Protein AF-A0A061RK11-F1 (afdb_monomer)

pLDDT: mean 73.19, std 22.17, range [32.38, 97.94]

Radius of gyration: 35.38 Å; Cα contacts (8 Å, |Δi|>4): 194; chains: 1; bounding box: 73×72×98 Å

Sequence (275 aa):
MGGSERTPAQSAKDLGSELYANGDYAAAENAFTEALSLATQVDRSELHIFHSNRCAARMQLANVDGALQDAKKCTELAPRWAKGWSRLGACQAQKGRYSAAEASFRTALSLDPGNETYRAQLSNARAQMRPPESPGGGRGEPPRRSWADRAWAVARAAAVQRWWAGLTGDQRGLLAAGAAVAVLFVAYEVYNSLFGHAFYGDPFYDSLADYGGRWTWSFWILVLIGGWKLPPMFGYPPFFGMSLVHFVWLLQMLQNSSAPRRRYSAPGLYRRRYW

Nearest PDB structures (foldseek):
  4i2z-assembly1_A  TM=9.161E-01  e=4.025E-05  Caenorhabditis elegans
  7kdt-assembly1_A  TM=8.919E-01  e=6.821E-05  Homo sapiens
  9gaw-assembly1_K  TM=8.795E-01  e=7.877E-05  Homo sapiens
  6q6g-assembly1_K  TM=7.999E-01  e=6.197E-05  Homo sapiens
  8tau-assembly1_K  TM=8.207E-01  e=3.484E-04  Homo sapiens

Organism: NCBI:txid582737

Secondary structure (DSSP, 8-state):
----PPPHHHHHHHHHHHHHHTT-HHHHHHHHHHHHHHHHHH--TTHHHHHHHHHHHHHHTT-HHHHHHHHHHHHHH-TT-HHHHHHHHHHHHHTT-HHHHHHHHHHHHHH-TT-HHHHHHHHHHHHHHSPPPPS---S--S----HHHHHHHHHHHHHHHHHHHHS-HHHHHHHHHHHHHHHHHHHHHHHHHHHTTSSTT-HHHHHHHHTTTTTHHHHHHHHHHHTTS---SS-SPPPP-S-HHHHHHHHHHHHHTTS------PPP-------

Structure (mmCIF, N/CA/C/O backbone):
data_AF-A0A061RK11-F1
#
_entry.id   AF-A0A061RK11-F1
#
loop_
_atom_site.group_PDB
_atom_site.id
_atom_site.type_symbol
_atom_site.label_atom_id
_atom_site.label_alt_id
_atom_site.label_comp_id
_atom_site.label_asym_id
_atom_site.label_entity_id
_atom_site.label_seq_id
_atom_site.pdbx_PDB_ins_code
_atom_site.Cartn_x
_atom_site.Cartn_y
_atom_site.Cartn_z
_atom_site.occupancy
_atom_site.B_iso_or_equiv
_atom_site.auth_seq_id
_atom_site.auth_comp_id
_atom_site.auth_asym_id
_atom_site.auth_atom_id
_atom_site.pdbx_PDB_model_num
ATOM 1 N N . MET A 1 1 ? 4.376 -20.581 -32.968 1.00 38.38 1 MET A N 1
ATOM 2 C CA . MET A 1 1 ? 4.408 -20.291 -31.519 1.00 38.38 1 MET A CA 1
ATOM 3 C C . MET A 1 1 ? 4.837 -18.842 -31.362 1.00 38.38 1 MET A C 1
ATOM 5 O O . MET A 1 1 ? 6.017 -18.558 -31.485 1.00 38.38 1 MET A O 1
ATOM 9 N N . GLY A 1 2 ? 3.885 -17.915 -31.233 1.00 41.28 2 GLY A N 1
ATOM 10 C CA . GLY A 1 2 ? 4.190 -16.502 -31.004 1.00 41.28 2 GLY A CA 1
ATOM 11 C C . GLY A 1 2 ? 4.531 -16.302 -29.535 1.00 41.28 2 GLY A C 1
ATOM 12 O O . GLY A 1 2 ? 3.640 -16.049 -28.730 1.00 41.28 2 GLY A O 1
ATOM 13 N N . GLY A 1 3 ? 5.796 -16.506 -29.169 1.00 44.62 3 GLY A N 1
ATOM 14 C CA . GLY A 1 3 ? 6.287 -16.043 -27.879 1.00 44.62 3 GLY A CA 1
ATOM 15 C C . GLY A 1 3 ? 6.260 -14.523 -27.917 1.00 44.62 3 GLY A C 1
ATOM 16 O O . GLY A 1 3 ? 6.963 -13.938 -28.730 1.00 44.62 3 GLY A O 1
ATOM 17 N N . SER A 1 4 ? 5.410 -13.895 -27.107 1.00 59.34 4 SER A N 1
ATOM 18 C CA . SER A 1 4 ? 5.490 -12.455 -26.864 1.00 59.34 4 SER A CA 1
ATOM 19 C C . SER A 1 4 ? 6.928 -12.140 -26.466 1.00 59.34 4 SER A C 1
ATOM 21 O O . SER A 1 4 ? 7.357 -12.551 -25.386 1.00 59.34 4 SER A O 1
ATOM 23 N N . GLU A 1 5 ? 7.687 -11.470 -27.333 1.00 69.81 5 GLU A N 1
ATOM 24 C CA . GLU A 1 5 ? 9.009 -10.971 -26.969 1.00 69.81 5 GLU A CA 1
ATOM 25 C C . GLU A 1 5 ? 8.864 -10.126 -25.702 1.00 69.81 5 GLU A C 1
ATOM 27 O O . GLU A 1 5 ? 7.956 -9.296 -25.587 1.00 69.81 5 GLU A O 1
ATOM 32 N N . ARG A 1 6 ? 9.717 -10.385 -24.706 1.00 77.69 6 ARG A N 1
ATOM 33 C CA . ARG A 1 6 ? 9.739 -9.563 -23.497 1.00 77.69 6 ARG A CA 1
ATOM 34 C C . ARG A 1 6 ? 10.183 -8.171 -23.900 1.00 77.69 6 ARG A C 1
ATOM 36 O O . ARG A 1 6 ? 11.260 -8.000 -24.470 1.00 77.69 6 ARG A O 1
ATOM 43 N N . THR A 1 7 ? 9.364 -7.180 -23.578 1.00 87.75 7 THR A N 1
ATOM 44 C CA . THR A 1 7 ? 9.758 -5.788 -23.761 1.00 87.75 7 THR A CA 1
ATOM 45 C C . THR A 1 7 ? 10.971 -5.479 -22.873 1.00 87.75 7 THR A C 1
ATOM 47 O O . THR A 1 7 ? 11.144 -6.114 -21.825 1.00 87.75 7 THR A O 1
ATOM 50 N N . PRO A 1 8 ? 11.803 -4.484 -23.225 1.00 89.06 8 PRO A N 1
ATOM 51 C CA . PRO A 1 8 ? 12.881 -4.029 -22.349 1.00 89.06 8 PRO A CA 1
ATOM 52 C C . PRO A 1 8 ? 12.395 -3.699 -20.926 1.00 89.06 8 PRO A C 1
ATOM 54 O O . PRO A 1 8 ? 13.071 -4.015 -19.949 1.00 89.06 8 PRO A O 1
ATOM 57 N N . ALA A 1 9 ? 11.179 -3.153 -20.796 1.00 89.88 9 ALA A N 1
ATOM 58 C CA . ALA A 1 9 ? 10.547 -2.891 -19.505 1.00 89.88 9 ALA A CA 1
ATOM 59 C C . ALA A 1 9 ? 10.221 -4.180 -18.724 1.00 89.88 9 ALA A C 1
ATOM 61 O O . ALA A 1 9 ? 10.475 -4.242 -17.518 1.00 89.88 9 ALA A O 1
ATOM 62 N N . GLN A 1 10 ? 9.710 -5.227 -19.390 1.00 90.44 10 GLN A N 1
ATOM 63 C CA . GLN A 1 10 ? 9.489 -6.538 -18.766 1.00 90.44 10 GLN A CA 1
ATOM 64 C C . GLN A 1 10 ? 10.794 -7.132 -18.242 1.00 90.44 10 GLN A C 1
ATOM 66 O O . GLN A 1 10 ? 10.835 -7.594 -17.105 1.00 90.44 10 GLN A O 1
ATOM 71 N N . SER A 1 11 ? 11.850 -7.090 -19.058 1.00 92.06 11 SER A N 1
ATOM 72 C CA . SER A 1 11 ? 13.165 -7.626 -18.705 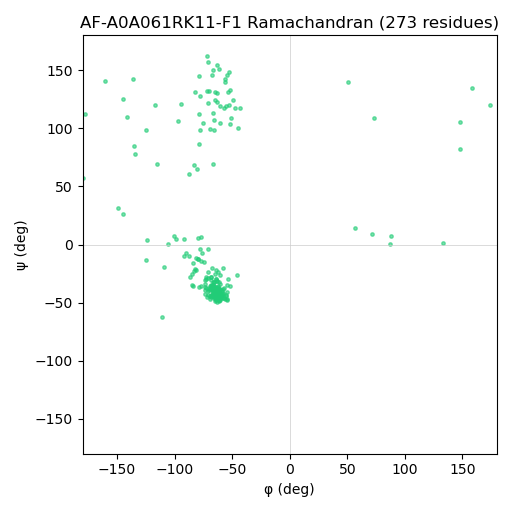1.00 92.06 11 SER A CA 1
ATOM 73 C C . SER A 1 11 ? 13.752 -6.908 -17.487 1.00 92.06 11 SER A C 1
ATOM 75 O O . SER A 1 11 ? 14.211 -7.563 -16.554 1.00 92.06 11 SER A O 1
ATOM 77 N N . ALA A 1 12 ? 13.650 -5.575 -17.428 1.00 93.00 12 ALA A N 1
ATOM 78 C CA . ALA A 1 12 ? 14.062 -4.799 -16.256 1.00 93.00 12 ALA A CA 1
ATOM 79 C C . ALA A 1 12 ? 13.220 -5.130 -15.004 1.00 93.00 12 ALA A C 1
ATOM 81 O O . ALA A 1 12 ? 13.749 -5.226 -13.895 1.00 93.00 12 ALA A O 1
ATOM 82 N N . LYS A 1 13 ? 11.911 -5.378 -15.160 1.00 93.88 13 LYS A N 1
ATOM 83 C CA . LYS A 1 13 ? 11.054 -5.848 -14.058 1.00 93.88 13 LYS A CA 1
ATOM 84 C C . LYS A 1 13 ? 11.429 -7.254 -13.590 1.00 93.88 13 LYS A C 1
ATOM 86 O O . LYS A 1 13 ? 11.355 -7.525 -12.391 1.00 93.88 13 LYS A O 1
ATOM 91 N N . ASP A 1 14 ? 11.755 -8.162 -14.502 1.00 94.62 14 ASP A N 1
ATOM 92 C CA . ASP A 1 14 ? 12.173 -9.524 -14.160 1.00 94.62 14 ASP A CA 1
ATOM 93 C C . ASP A 1 14 ? 13.478 -9.478 -13.357 1.00 94.62 14 ASP A C 1
ATOM 95 O O . ASP A 1 14 ? 13.498 -9.972 -12.230 1.00 94.62 14 ASP A O 1
ATOM 99 N N . LEU A 1 15 ? 14.478 -8.731 -13.838 1.00 95.19 15 LEU A N 1
ATOM 100 C CA . LEU A 1 15 ? 15.725 -8.470 -13.113 1.00 95.19 15 LEU A CA 1
ATOM 101 C C . LEU A 1 15 ? 15.472 -7.882 -11.717 1.00 95.19 15 LEU A C 1
ATOM 103 O O . LEU A 1 15 ? 16.003 -8.369 -10.723 1.00 95.19 15 LEU A O 1
ATOM 107 N N . GLY A 1 16 ? 14.617 -6.861 -11.610 1.00 96.25 16 GLY A N 1
ATOM 108 C CA . GLY A 1 16 ? 14.262 -6.285 -10.312 1.00 96.25 16 GLY A CA 1
ATOM 109 C C . GLY A 1 16 ? 13.585 -7.288 -9.373 1.00 96.25 16 GLY A C 1
ATOM 110 O O . GLY A 1 16 ? 13.775 -7.226 -8.161 1.00 96.25 16 GLY A O 1
ATOM 111 N N . SER A 1 17 ? 12.817 -8.238 -9.913 1.00 96.06 17 SER A N 1
ATOM 112 C CA . SER A 1 17 ? 12.157 -9.285 -9.123 1.00 96.06 17 SER A CA 1
ATOM 113 C C . SER A 1 17 ? 13.155 -10.334 -8.625 1.00 96.06 17 SER A C 1
ATOM 115 O O . SER A 1 17 ? 13.026 -10.789 -7.491 1.00 96.06 17 SER A O 1
ATOM 117 N N . GLU A 1 18 ? 14.160 -10.674 -9.433 1.00 96.88 18 GLU A N 1
ATOM 118 C CA . GLU A 1 18 ? 15.276 -11.546 -9.042 1.00 96.88 18 GLU A CA 1
ATOM 119 C C . GLU A 1 18 ? 16.128 -10.897 -7.946 1.00 96.88 18 GLU A C 1
ATOM 121 O O . GLU A 1 18 ? 16.347 -11.497 -6.897 1.00 96.88 18 GLU A O 1
ATOM 126 N N . LEU A 1 19 ? 16.517 -9.632 -8.130 1.00 96.50 19 LEU A N 1
ATOM 127 C CA . LEU A 1 19 ? 17.248 -8.858 -7.121 1.00 96.50 19 LEU A CA 1
ATOM 128 C C . LEU A 1 19 ? 16.454 -8.743 -5.813 1.00 96.50 19 LEU A C 1
ATOM 130 O O . LEU A 1 19 ? 17.011 -8.897 -4.730 1.00 96.50 19 LEU A O 1
ATOM 134 N N . TYR A 1 20 ? 15.134 -8.540 -5.900 1.00 96.69 20 TYR A N 1
ATOM 135 C CA . TYR A 1 20 ? 14.263 -8.525 -4.725 1.00 96.69 20 TYR A CA 1
ATOM 136 C C . TYR A 1 20 ? 14.258 -9.873 -3.997 1.00 96.69 20 TYR A C 1
ATOM 138 O O . TYR A 1 20 ? 14.303 -9.903 -2.769 1.00 96.69 20 TYR A O 1
ATOM 146 N N . ALA A 1 21 ? 14.203 -10.984 -4.737 1.00 96.50 21 ALA A N 1
ATOM 147 C CA . ALA A 1 21 ? 14.243 -12.326 -4.162 1.00 96.50 21 ALA A CA 1
ATOM 148 C C . ALA A 1 21 ? 15.595 -12.634 -3.494 1.00 96.50 21 ALA A C 1
ATOM 150 O O . ALA A 1 21 ? 15.621 -13.311 -2.469 1.00 96.50 21 ALA A O 1
ATOM 151 N N . ASN A 1 22 ? 16.687 -12.079 -4.025 1.00 96.19 22 ASN A N 1
ATOM 152 C CA . ASN A 1 22 ? 18.031 -12.186 -3.452 1.00 96.19 22 ASN A CA 1
ATOM 153 C C . ASN A 1 22 ? 18.250 -11.274 -2.229 1.00 96.19 22 ASN A C 1
ATOM 155 O O . ASN A 1 22 ? 19.272 -11.384 -1.559 1.00 96.19 22 ASN A O 1
ATOM 159 N N . GLY A 1 23 ? 17.295 -10.391 -1.913 1.00 94.81 23 GLY A N 1
ATOM 160 C CA . GLY A 1 23 ? 17.389 -9.439 -0.803 1.00 94.81 23 GLY A CA 1
ATOM 161 C C . GLY A 1 23 ? 18.086 -8.120 -1.153 1.00 94.81 23 GLY A C 1
ATOM 162 O O . GLY A 1 23 ? 18.168 -7.229 -0.307 1.00 94.81 23 GLY A O 1
ATOM 163 N N . ASP A 1 24 ? 18.522 -7.945 -2.402 1.00 96.75 24 ASP A N 1
ATOM 164 C CA . ASP A 1 24 ? 19.183 -6.736 -2.899 1.00 96.75 24 ASP A CA 1
ATOM 165 C C . ASP A 1 24 ? 18.157 -5.644 -3.236 1.00 96.75 24 ASP A C 1
ATOM 167 O O . ASP A 1 24 ? 17.973 -5.229 -4.384 1.00 96.75 24 ASP A O 1
ATOM 171 N N . TYR A 1 25 ? 17.450 -5.153 -2.216 1.00 96.25 25 TYR A N 1
ATOM 172 C CA . TYR A 1 25 ? 16.301 -4.262 -2.397 1.00 96.25 25 TYR A CA 1
ATOM 173 C C . TYR A 1 25 ? 16.648 -2.917 -3.055 1.00 96.25 25 TYR A C 1
ATOM 175 O O . TYR A 1 25 ? 15.826 -2.373 -3.790 1.00 96.25 25 TYR A O 1
ATOM 183 N N . ALA A 1 26 ? 17.858 -2.390 -2.835 1.00 96.75 26 ALA A N 1
ATOM 184 C CA . ALA A 1 26 ? 18.321 -1.151 -3.468 1.00 96.75 26 ALA A CA 1
ATOM 185 C C . ALA A 1 26 ? 18.541 -1.330 -4.979 1.00 96.75 26 ALA A C 1
ATOM 187 O O . ALA A 1 26 ? 18.100 -0.507 -5.782 1.00 96.75 26 ALA A O 1
ATOM 188 N N . ALA A 1 27 ? 19.164 -2.442 -5.378 1.00 96.44 27 ALA A N 1
ATOM 189 C CA . ALA A 1 27 ? 19.335 -2.778 -6.786 1.00 96.44 27 ALA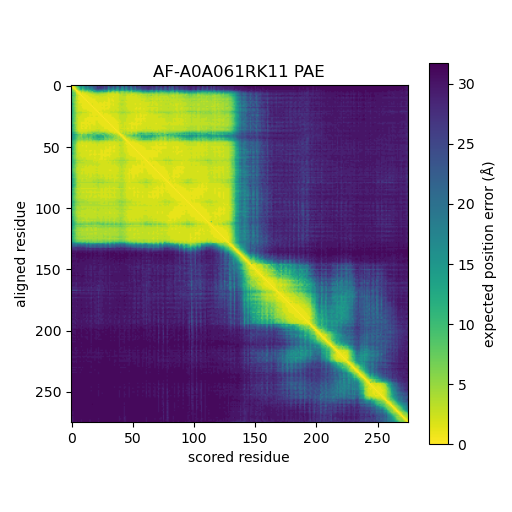 A CA 1
ATOM 190 C C . ALA A 1 27 ? 17.977 -3.079 -7.445 1.00 96.44 27 ALA A C 1
ATOM 192 O O . ALA A 1 27 ? 17.715 -2.622 -8.558 1.00 96.44 27 ALA A O 1
ATOM 193 N N . ALA A 1 28 ? 17.076 -3.758 -6.726 1.00 97.06 28 ALA A N 1
ATOM 194 C CA . ALA A 1 28 ? 15.708 -3.994 -7.176 1.00 97.06 28 ALA A CA 1
ATOM 195 C C . ALA A 1 28 ? 14.935 -2.684 -7.416 1.00 97.06 28 ALA A C 1
ATOM 197 O O . ALA A 1 28 ? 14.270 -2.544 -8.442 1.00 97.06 28 ALA A O 1
ATOM 198 N N . GLU A 1 29 ? 15.034 -1.699 -6.514 1.00 97.19 29 GLU A N 1
ATOM 199 C CA . GLU A 1 29 ? 14.415 -0.378 -6.704 1.00 97.19 29 GLU A CA 1
ATOM 200 C C . GLU A 1 29 ? 14.909 0.309 -7.987 1.00 97.19 29 GLU A C 1
ATOM 202 O O . GLU A 1 29 ? 14.096 0.874 -8.732 1.00 97.19 29 GLU A O 1
ATOM 207 N N . ASN A 1 30 ? 16.214 0.241 -8.260 1.00 96.81 30 ASN A N 1
ATOM 208 C CA . ASN A 1 30 ? 16.809 0.816 -9.466 1.00 96.81 30 ASN A CA 1
ATOM 209 C C . ASN A 1 30 ? 16.286 0.123 -10.730 1.00 96.81 30 ASN A C 1
ATOM 211 O O . ASN A 1 30 ? 15.799 0.803 -11.632 1.00 96.81 30 ASN A O 1
ATOM 215 N N . ALA A 1 31 ? 16.277 -1.212 -10.754 1.00 95.75 31 ALA A N 1
ATOM 216 C CA . ALA A 1 31 ? 15.760 -1.993 -11.878 1.00 95.75 31 ALA A CA 1
ATOM 217 C C . ALA A 1 31 ? 14.261 -1.731 -12.135 1.00 95.75 31 ALA A C 1
ATOM 219 O O . ALA A 1 31 ? 13.835 -1.552 -13.276 1.00 95.75 31 ALA A O 1
ATOM 220 N N . PHE A 1 32 ? 13.438 -1.609 -11.085 1.00 96.12 32 PHE A N 1
ATOM 221 C CA . PHE A 1 32 ? 12.030 -1.227 -11.254 1.00 96.12 32 PHE A CA 1
ATOM 222 C C . PHE A 1 32 ? 11.850 0.223 -11.720 1.00 96.12 32 PHE A C 1
ATOM 224 O O . PHE A 1 32 ? 10.879 0.534 -12.411 1.00 96.12 32 PHE A O 1
ATOM 231 N N . THR A 1 33 ? 12.760 1.125 -11.353 1.00 96.06 33 THR A N 1
ATOM 232 C CA . THR A 1 33 ? 12.743 2.515 -11.831 1.00 96.06 33 THR A CA 1
ATOM 233 C C . THR A 1 33 ? 13.113 2.596 -13.309 1.00 96.06 33 THR A C 1
ATOM 235 O O . THR A 1 33 ? 12.469 3.334 -14.056 1.00 96.06 33 THR A O 1
ATOM 238 N N . GLU A 1 34 ? 14.075 1.790 -13.752 1.00 94.00 34 GLU A N 1
ATOM 239 C CA . GLU A 1 34 ? 14.390 1.616 -15.169 1.00 94.00 34 GLU A CA 1
ATOM 240 C C . GLU A 1 34 ? 13.191 1.044 -15.937 1.00 94.00 34 GLU A C 1
ATOM 242 O O . GLU A 1 34 ? 12.779 1.623 -16.944 1.00 94.00 34 GLU A O 1
ATOM 247 N N . ALA A 1 35 ? 12.546 -0.004 -15.408 1.00 92.94 35 ALA A N 1
ATOM 248 C CA . ALA A 1 35 ? 11.332 -0.571 -15.998 1.00 92.94 35 ALA A CA 1
ATOM 249 C C . ALA A 1 35 ? 10.226 0.484 -16.177 1.00 92.94 35 ALA A C 1
ATOM 251 O O . ALA A 1 35 ? 9.607 0.559 -17.236 1.00 92.94 35 ALA A O 1
ATOM 252 N N . LEU A 1 36 ? 10.009 1.347 -15.176 1.00 93.44 36 LEU A N 1
ATOM 253 C CA . LEU A 1 36 ? 9.052 2.458 -15.256 1.00 93.44 36 LEU A CA 1
ATOM 254 C C . LEU A 1 36 ? 9.423 3.485 -16.334 1.00 93.44 36 LEU A C 1
ATOM 256 O O . LEU A 1 36 ? 8.538 3.964 -17.049 1.00 93.44 36 LEU A O 1
ATOM 260 N N . SER A 1 37 ? 10.708 3.827 -16.452 1.00 92.25 37 SER A N 1
ATOM 261 C CA . SER A 1 37 ? 11.205 4.760 -17.469 1.00 92.25 37 SER A CA 1
ATOM 262 C C . SER A 1 37 ? 10.939 4.230 -18.880 1.00 92.25 37 SER A C 1
ATOM 264 O O . SER A 1 37 ? 10.346 4.926 -19.705 1.00 92.25 37 SER A O 1
ATOM 266 N N . LEU A 1 38 ? 11.282 2.961 -19.121 1.00 89.19 38 LEU A N 1
ATOM 267 C CA . LEU A 1 38 ? 11.097 2.286 -20.406 1.00 89.19 38 LEU A CA 1
ATOM 268 C C . LEU A 1 38 ? 9.612 2.097 -20.745 1.00 89.19 38 LEU A C 1
ATOM 270 O O . LEU A 1 38 ? 9.178 2.398 -21.856 1.00 89.19 38 LEU A O 1
ATOM 274 N N . ALA A 1 39 ? 8.804 1.664 -19.776 1.00 85.81 39 ALA A N 1
ATOM 275 C CA . ALA A 1 39 ? 7.370 1.463 -19.965 1.00 85.81 39 ALA A CA 1
ATOM 276 C C . ALA A 1 39 ? 6.641 2.767 -20.309 1.00 85.81 39 ALA A C 1
ATOM 278 O O . ALA A 1 39 ? 5.787 2.794 -21.189 1.00 85.81 39 ALA A O 1
ATOM 279 N N . THR A 1 40 ? 7.016 3.886 -19.681 1.00 80.25 40 THR A N 1
ATOM 280 C CA . THR A 1 40 ? 6.365 5.184 -19.935 1.00 80.25 40 THR A CA 1
ATOM 281 C C . THR A 1 40 ? 6.500 5.642 -21.394 1.00 80.25 40 THR A C 1
ATOM 283 O O . THR A 1 40 ? 5.640 6.393 -21.874 1.00 80.25 40 THR A O 1
ATOM 286 N N . GLN A 1 41 ? 7.549 5.181 -22.085 1.00 76.38 41 GLN A N 1
ATOM 287 C CA . GLN A 1 41 ? 7.847 5.496 -23.483 1.00 76.38 41 GLN A CA 1
ATOM 288 C C . GLN A 1 41 ? 7.148 4.565 -24.483 1.00 76.38 41 GLN A C 1
ATOM 290 O O . GLN A 1 41 ? 6.876 4.996 -25.600 1.00 76.38 41 GLN A O 1
ATOM 295 N N . VAL A 1 42 ? 6.856 3.318 -24.094 1.00 75.06 42 VAL A N 1
ATOM 296 C CA . VAL A 1 42 ? 6.370 2.270 -25.010 1.00 75.06 42 VAL A CA 1
ATOM 297 C C . VAL A 1 42 ? 4.914 1.904 -24.735 1.00 75.06 42 VAL A C 1
ATOM 299 O O . VAL A 1 42 ? 4.059 2.105 -25.593 1.00 75.06 42 VAL A O 1
ATOM 302 N N . ASP A 1 43 ? 4.620 1.393 -23.538 1.00 76.31 43 ASP A N 1
ATOM 303 C CA . ASP A 1 43 ? 3.278 0.978 -23.135 1.00 76.31 43 ASP A CA 1
ATOM 304 C C . ASP A 1 43 ? 3.041 1.260 -21.647 1.00 76.31 43 ASP A C 1
ATOM 306 O O . ASP A 1 43 ? 3.767 0.817 -20.754 1.00 76.31 43 ASP A O 1
ATOM 310 N N . ARG A 1 44 ? 1.967 2.005 -21.385 1.00 82.44 44 ARG A N 1
ATOM 311 C CA . ARG A 1 44 ? 1.580 2.450 -20.048 1.00 82.44 44 ARG A CA 1
ATOM 312 C C . ARG A 1 44 ? 0.655 1.471 -19.326 1.00 82.44 44 ARG A C 1
ATOM 314 O O . ARG A 1 44 ? 0.367 1.688 -18.147 1.00 82.44 44 ARG A O 1
ATOM 321 N N . SER A 1 45 ? 0.188 0.426 -20.008 1.00 81.94 45 SER A N 1
ATOM 322 C CA . SER A 1 45 ? -0.793 -0.531 -19.491 1.00 81.94 45 SER A CA 1
ATOM 323 C C . SER A 1 45 ? -0.323 -1.212 -18.195 1.00 81.94 45 SER A C 1
ATOM 325 O O . SER A 1 45 ? -1.099 -1.341 -17.246 1.00 81.94 45 SER A O 1
ATOM 327 N N . GLU A 1 46 ? 0.969 -1.536 -18.091 1.00 85.69 46 GLU A N 1
ATOM 328 C CA . GLU A 1 46 ? 1.562 -2.268 -16.962 1.00 85.69 46 GLU A CA 1
ATOM 329 C C . GLU A 1 46 ? 2.256 -1.387 -15.913 1.00 85.69 46 GLU A C 1
ATOM 331 O O . GLU A 1 46 ? 2.798 -1.900 -14.931 1.00 85.69 46 GLU A O 1
ATOM 336 N N . LEU A 1 47 ? 2.197 -0.055 -16.038 1.00 91.38 47 LEU A N 1
ATOM 337 C CA . LEU A 1 47 ? 2.849 0.860 -15.086 1.00 91.38 47 LEU A CA 1
ATOM 338 C C . LEU A 1 47 ? 2.436 0.603 -13.630 1.00 91.38 47 LEU A C 1
ATOM 340 O O . LEU A 1 47 ? 3.253 0.719 -12.716 1.00 91.38 47 LEU A O 1
ATOM 344 N N . HIS A 1 48 ? 1.179 0.212 -13.404 1.00 93.44 48 HIS A N 1
ATOM 345 C CA . HIS A 1 48 ? 0.673 -0.137 -12.077 1.00 93.44 48 HIS A CA 1
ATOM 346 C C . HIS A 1 48 ? 1.426 -1.328 -11.450 1.00 93.44 48 HIS A C 1
ATOM 348 O O . HIS A 1 48 ? 1.665 -1.339 -10.241 1.00 93.44 48 HIS A O 1
ATOM 354 N N . ILE A 1 49 ? 1.865 -2.299 -12.259 1.00 93.94 49 ILE A N 1
ATOM 355 C CA . ILE A 1 49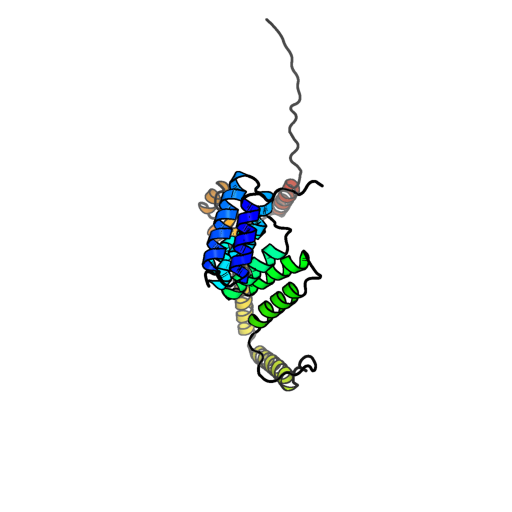 ? 2.649 -3.459 -11.815 1.00 93.94 49 ILE A CA 1
ATOM 356 C C . ILE A 1 49 ? 4.049 -3.013 -11.396 1.00 93.94 49 ILE A C 1
ATOM 358 O O . ILE A 1 49 ? 4.509 -3.367 -10.307 1.00 93.94 49 ILE A O 1
ATOM 362 N N . PHE A 1 50 ? 4.704 -2.192 -12.220 1.00 94.31 50 PHE A N 1
ATOM 363 C CA . PHE A 1 50 ? 6.050 -1.690 -11.943 1.00 94.31 50 PHE A CA 1
ATOM 364 C C . PHE A 1 50 ? 6.084 -0.809 -10.686 1.00 94.31 50 PHE A C 1
ATOM 366 O O . PHE A 1 50 ? 6.926 -1.024 -9.812 1.00 94.31 50 PHE A O 1
ATOM 373 N N . HIS A 1 51 ? 5.106 0.089 -10.513 1.00 96.44 51 HIS A N 1
ATOM 374 C CA . HIS A 1 51 ? 4.948 0.852 -9.271 1.00 96.44 51 HIS A CA 1
ATOM 375 C C . HIS A 1 51 ? 4.727 -0.059 -8.054 1.00 96.44 51 HIS A C 1
ATOM 377 O O . HIS A 1 51 ? 5.342 0.157 -7.013 1.00 96.44 51 HIS A O 1
ATOM 383 N N . SER A 1 52 ? 3.909 -1.111 -8.162 1.00 97.31 52 SER A N 1
ATOM 384 C CA . SER A 1 52 ? 3.674 -2.045 -7.048 1.00 97.31 52 SER A CA 1
ATOM 385 C C . SER A 1 52 ? 4.936 -2.810 -6.645 1.00 97.31 52 SER A C 1
ATOM 387 O O . SER A 1 52 ? 5.130 -3.108 -5.463 1.00 97.31 52 SER A O 1
ATOM 389 N N . ASN A 1 53 ? 5.776 -3.176 -7.610 1.00 96.25 53 ASN A N 1
ATOM 390 C CA . ASN A 1 53 ? 7.018 -3.891 -7.338 1.00 96.25 53 ASN A CA 1
ATOM 391 C C . ASN A 1 53 ? 8.066 -2.963 -6.713 1.00 96.25 53 ASN A C 1
ATOM 393 O O . ASN A 1 53 ? 8.657 -3.317 -5.692 1.00 96.25 53 ASN A O 1
ATOM 397 N N . ARG A 1 54 ? 8.199 -1.731 -7.222 1.00 97.25 54 ARG A N 1
ATOM 398 C CA . ARG A 1 54 ? 9.049 -0.711 -6.594 1.00 97.25 54 ARG A CA 1
ATOM 399 C C . ARG A 1 54 ? 8.581 -0.345 -5.188 1.00 97.25 54 ARG A C 1
ATOM 401 O O . ARG A 1 54 ? 9.400 -0.236 -4.282 1.00 97.25 54 ARG A O 1
ATOM 408 N N . CYS A 1 55 ? 7.268 -0.243 -4.979 1.00 97.75 55 CYS A N 1
ATOM 409 C CA . CYS A 1 55 ? 6.666 -0.072 -3.658 1.00 97.75 55 CYS A CA 1
ATOM 410 C C . CYS A 1 55 ? 7.132 -1.174 -2.695 1.00 97.75 55 CYS A C 1
ATOM 412 O O . CYS A 1 55 ? 7.569 -0.876 -1.587 1.00 97.75 55 CYS A O 1
ATOM 414 N N . ALA A 1 56 ? 7.108 -2.439 -3.124 1.00 96.25 56 ALA A N 1
ATOM 415 C CA . ALA A 1 56 ? 7.567 -3.553 -2.299 1.00 96.25 56 ALA A CA 1
ATOM 416 C C . ALA A 1 56 ? 9.063 -3.458 -1.950 1.00 96.25 56 ALA A C 1
ATOM 418 O O . ALA A 1 56 ? 9.411 -3.710 -0.799 1.00 96.25 56 ALA A O 1
ATOM 419 N N . ALA A 1 57 ? 9.926 -3.073 -2.898 1.00 97.06 57 ALA A N 1
ATOM 420 C CA . ALA A 1 57 ? 11.355 -2.835 -2.650 1.00 97.06 57 ALA A CA 1
ATOM 421 C C . ALA A 1 57 ? 11.577 -1.703 -1.634 1.00 97.06 57 ALA A C 1
ATOM 423 O O . ALA A 1 57 ? 12.267 -1.883 -0.633 1.00 97.06 57 ALA A O 1
ATOM 424 N N . ARG A 1 58 ? 10.896 -0.569 -1.822 1.00 97.69 58 ARG A N 1
ATOM 425 C CA . ARG A 1 58 ? 10.981 0.598 -0.931 1.00 97.69 58 ARG A CA 1
ATOM 426 C C . ARG A 1 58 ? 10.506 0.316 0.489 1.00 97.69 58 ARG A C 1
ATOM 428 O O . ARG A 1 58 ? 11.096 0.830 1.433 1.00 97.69 58 ARG A O 1
ATOM 435 N N . MET A 1 59 ? 9.480 -0.522 0.651 1.00 96.50 59 MET A N 1
ATOM 436 C CA . MET A 1 59 ? 9.025 -0.975 1.971 1.00 96.50 59 MET A CA 1
ATOM 437 C C . MET A 1 59 ? 10.126 -1.732 2.725 1.00 96.50 59 MET A C 1
ATOM 439 O O . MET A 1 59 ? 10.268 -1.533 3.929 1.00 96.50 59 MET A O 1
ATOM 443 N N . GLN A 1 60 ? 10.925 -2.552 2.030 1.00 96.44 60 GLN A N 1
ATOM 444 C CA . GLN A 1 60 ? 12.046 -3.279 2.643 1.00 96.44 60 GLN A CA 1
ATOM 445 C C . GLN A 1 60 ? 13.231 -2.367 2.970 1.00 96.44 60 GLN A C 1
ATOM 447 O O . GLN A 1 60 ? 13.911 -2.571 3.969 1.00 96.44 60 GLN A O 1
ATOM 452 N N . LEU A 1 61 ? 13.431 -1.307 2.185 1.00 95.75 61 LEU A N 1
ATOM 453 C CA . LEU A 1 61 ? 14.424 -0.259 2.452 1.00 95.75 61 LEU A CA 1
ATOM 454 C C . LEU A 1 61 ? 13.988 0.742 3.536 1.00 95.75 61 LEU A C 1
ATOM 456 O O . LEU A 1 61 ? 14.642 1.765 3.721 1.00 95.75 61 LEU A O 1
ATOM 460 N N . ALA A 1 62 ? 12.857 0.504 4.211 1.00 94.62 62 ALA A N 1
ATOM 461 C CA . ALA A 1 62 ? 12.227 1.436 5.149 1.00 94.62 62 ALA A CA 1
ATOM 462 C C . ALA A 1 62 ? 11.886 2.824 4.553 1.00 94.62 62 ALA A C 1
ATOM 464 O O . ALA A 1 62 ? 11.528 3.749 5.284 1.00 94.62 62 ALA A O 1
ATOM 465 N N . ASN A 1 63 ? 11.901 2.972 3.224 1.00 96.06 63 ASN A N 1
ATOM 466 C CA . ASN A 1 63 ? 11.451 4.171 2.520 1.00 96.06 63 ASN A CA 1
ATOM 467 C C . ASN A 1 63 ? 9.923 4.146 2.342 1.00 96.06 63 ASN A C 1
ATOM 469 O O . ASN A 1 63 ? 9.381 4.001 1.240 1.00 96.06 63 ASN A O 1
ATOM 473 N N . VAL A 1 64 ? 9.209 4.270 3.461 1.00 95.44 64 VAL A N 1
ATOM 474 C CA . VAL A 1 64 ? 7.743 4.156 3.502 1.00 95.44 64 VAL A CA 1
ATOM 475 C C . VAL A 1 64 ? 7.060 5.298 2.743 1.00 95.44 64 VAL A C 1
ATOM 477 O O . VAL A 1 64 ? 6.005 5.099 2.143 1.00 95.44 64 VAL A O 1
ATOM 480 N N . ASP A 1 65 ? 7.655 6.492 2.723 1.00 96.12 65 ASP A N 1
ATOM 481 C CA . ASP A 1 65 ? 7.098 7.645 2.010 1.00 96.12 65 ASP A CA 1
ATOM 482 C C . ASP A 1 65 ? 7.138 7.467 0.491 1.00 96.12 65 ASP A C 1
ATOM 484 O O . ASP A 1 65 ? 6.123 7.690 -0.176 1.00 96.12 65 ASP A O 1
ATOM 488 N N . GLY A 1 66 ? 8.263 6.994 -0.054 1.00 96.56 66 GLY A N 1
ATOM 489 C CA . GLY A 1 66 ? 8.364 6.641 -1.469 1.00 96.56 66 GLY A CA 1
ATOM 490 C C . GLY A 1 66 ? 7.438 5.479 -1.835 1.00 96.56 66 GLY A C 1
ATOM 491 O O . GLY A 1 66 ? 6.747 5.529 -2.855 1.00 96.56 66 GLY A O 1
ATOM 492 N N . ALA A 1 67 ? 7.353 4.462 -0.971 1.00 97.38 67 ALA A N 1
ATOM 493 C CA . ALA A 1 67 ? 6.443 3.337 -1.164 1.00 97.38 67 ALA A CA 1
ATOM 494 C C . ALA A 1 67 ? 4.969 3.773 -1.183 1.00 97.38 67 ALA A C 1
ATOM 496 O O . ALA A 1 67 ? 4.191 3.284 -2.003 1.00 97.38 67 ALA A O 1
ATOM 497 N N . LEU A 1 68 ? 4.585 4.724 -0.325 1.00 97.56 68 LEU A N 1
ATOM 498 C CA . LEU A 1 68 ? 3.226 5.257 -0.268 1.00 97.56 68 LEU A CA 1
ATOM 499 C C . LEU A 1 68 ? 2.852 6.013 -1.550 1.00 97.56 68 LEU A C 1
ATOM 501 O O . LEU A 1 68 ? 1.715 5.901 -2.009 1.00 97.56 68 LEU A O 1
ATOM 505 N N . GLN A 1 69 ? 3.786 6.773 -2.128 1.00 97.44 69 GLN A N 1
ATOM 506 C CA . GLN A 1 69 ? 3.572 7.450 -3.411 1.00 97.44 69 GLN A CA 1
ATOM 507 C C . GLN A 1 69 ? 3.353 6.435 -4.539 1.00 97.44 69 GLN A C 1
ATOM 509 O O . GLN A 1 69 ? 2.387 6.555 -5.292 1.00 97.44 69 GLN A O 1
ATOM 514 N N . ASP A 1 70 ? 4.186 5.393 -4.605 1.00 97.06 70 ASP A N 1
ATOM 515 C CA . ASP A 1 70 ? 4.030 4.323 -5.592 1.00 97.06 70 ASP A CA 1
ATOM 516 C C . ASP A 1 70 ? 2.708 3.567 -5.421 1.00 97.06 70 ASP A C 1
ATOM 518 O O . ASP A 1 70 ? 2.009 3.300 -6.399 1.00 97.06 70 ASP A O 1
ATOM 522 N N . ALA A 1 71 ? 2.317 3.260 -4.184 1.00 97.06 71 ALA A N 1
ATOM 523 C CA . ALA A 1 71 ? 1.069 2.564 -3.902 1.00 97.06 71 ALA A CA 1
ATOM 524 C C . ALA A 1 71 ? -0.167 3.392 -4.288 1.00 97.06 71 ALA A C 1
ATOM 526 O O . ALA A 1 71 ? -1.103 2.857 -4.882 1.00 97.06 71 ALA A O 1
ATOM 527 N N . LYS A 1 72 ? -0.156 4.707 -4.024 1.00 97.38 72 LYS A N 1
ATOM 528 C CA . LYS A 1 72 ? -1.197 5.618 -4.525 1.00 97.38 72 LYS A CA 1
ATOM 529 C C . LYS A 1 72 ? -1.251 5.593 -6.046 1.00 97.38 72 LYS A C 1
ATOM 531 O O . LYS A 1 72 ? -2.334 5.456 -6.617 1.00 97.38 72 LYS A O 1
ATOM 536 N N . LYS A 1 73 ? -0.088 5.623 -6.704 1.00 96.25 73 LYS A N 1
ATOM 537 C CA . LYS A 1 73 ? -0.038 5.579 -8.163 1.00 96.25 73 LYS A CA 1
ATOM 538 C C . LYS A 1 73 ? -0.609 4.280 -8.727 1.00 96.25 73 LYS A C 1
ATOM 540 O O . LYS A 1 73 ? -1.323 4.321 -9.723 1.00 96.25 73 LYS A O 1
ATOM 545 N N . CYS A 1 74 ? -0.398 3.150 -8.051 1.00 95.62 74 CYS A N 1
ATOM 546 C CA . CYS A 1 74 ? -1.040 1.882 -8.408 1.00 95.62 74 CYS A CA 1
ATOM 547 C C . CYS A 1 74 ? -2.570 1.995 -8.397 1.00 95.62 74 CYS A C 1
ATOM 549 O O . CYS A 1 74 ? -3.218 1.547 -9.337 1.00 95.62 74 CYS A O 1
ATOM 551 N N . THR A 1 75 ? -3.142 2.602 -7.351 1.00 96.44 75 THR A N 1
ATOM 552 C CA . THR A 1 75 ? -4.601 2.752 -7.219 1.00 96.44 75 THR A CA 1
ATOM 553 C C . THR A 1 75 ? -5.196 3.764 -8.199 1.00 96.44 75 THR A C 1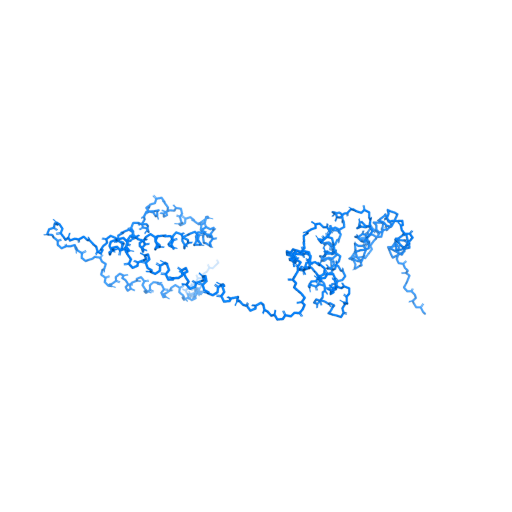
ATOM 555 O O . THR A 1 75 ? -6.334 3.590 -8.619 1.00 96.44 75 THR A O 1
ATOM 558 N N . GLU A 1 76 ? -4.431 4.782 -8.607 1.00 95.56 76 GLU A N 1
ATOM 559 C CA . GLU A 1 76 ? -4.832 5.733 -9.655 1.00 95.56 76 GLU A CA 1
ATOM 560 C C . GLU A 1 76 ? -4.811 5.093 -11.047 1.00 95.56 76 GLU A C 1
ATOM 562 O O . GLU A 1 76 ? -5.735 5.285 -11.832 1.00 95.56 76 GLU A O 1
ATOM 567 N N . LEU A 1 77 ? -3.751 4.339 -11.357 1.00 94.12 77 LEU A N 1
ATOM 568 C CA . LEU A 1 77 ? -3.558 3.714 -12.666 1.00 94.12 77 LEU A CA 1
ATOM 569 C C . LEU A 1 77 ? -4.482 2.510 -12.873 1.00 94.12 77 LEU A C 1
ATOM 571 O O . LEU A 1 77 ? -5.003 2.314 -13.967 1.00 94.12 77 LEU A O 1
ATOM 575 N N . ALA A 1 78 ? -4.687 1.705 -11.830 1.00 94.00 78 ALA A N 1
ATOM 576 C CA . ALA A 1 78 ? -5.518 0.510 -11.885 1.00 94.00 78 ALA A CA 1
ATOM 577 C C . ALA A 1 78 ? -6.454 0.423 -10.662 1.00 94.00 78 ALA A C 1
ATOM 579 O O . ALA A 1 78 ? -6.232 -0.389 -9.759 1.00 94.00 78 ALA A O 1
ATOM 580 N N . PRO A 1 79 ? -7.560 1.195 -10.635 1.00 95.31 79 PRO A N 1
ATOM 581 C CA . PRO A 1 79 ? -8.487 1.221 -9.498 1.00 95.31 79 PRO A CA 1
ATOM 582 C C . PRO A 1 79 ? -9.162 -0.125 -9.208 1.00 95.31 79 PRO A C 1
ATOM 584 O O . PRO A 1 79 ? -9.590 -0.378 -8.085 1.00 95.31 79 PRO A O 1
ATOM 587 N N . ARG A 1 80 ? -9.261 -1.005 -10.211 1.00 95.00 80 ARG A N 1
ATOM 588 C CA . ARG A 1 80 ? -9.869 -2.342 -10.088 1.00 95.00 80 ARG A CA 1
ATOM 589 C C . ARG A 1 80 ? -8.860 -3.437 -9.735 1.00 95.00 80 ARG A C 1
ATOM 591 O O . ARG A 1 80 ? -9.223 -4.607 -9.692 1.00 95.00 80 ARG A O 1
ATOM 598 N N . TRP A 1 81 ? -7.602 -3.079 -9.486 1.00 94.94 81 TRP A N 1
ATOM 599 C CA . TRP A 1 81 ? -6.548 -4.037 -9.188 1.00 94.94 81 TRP A CA 1
ATOM 600 C C . TRP A 1 81 ? -6.323 -4.172 -7.680 1.00 94.94 81 TRP A C 1
ATOM 602 O O . TRP A 1 81 ? -5.741 -3.300 -7.030 1.00 94.94 81 TRP A O 1
ATOM 612 N N . ALA A 1 82 ? -6.771 -5.296 -7.115 1.00 96.00 82 ALA A N 1
ATOM 613 C CA . ALA A 1 82 ? -6.774 -5.534 -5.670 1.00 96.00 82 ALA A CA 1
ATOM 614 C C . ALA A 1 82 ? -5.381 -5.404 -5.024 1.00 96.00 82 ALA A C 1
ATOM 616 O O . ALA A 1 82 ? -5.238 -4.837 -3.937 1.00 96.00 82 ALA A O 1
ATOM 617 N N . LYS A 1 83 ? -4.330 -5.855 -5.723 1.00 95.38 83 LYS A N 1
ATOM 618 C CA . LYS A 1 83 ? -2.952 -5.804 -5.217 1.00 95.38 83 LYS A CA 1
ATOM 619 C C . LYS A 1 83 ? -2.483 -4.370 -4.965 1.00 95.38 83 LYS A C 1
ATOM 621 O O . LYS A 1 83 ? -1.850 -4.140 -3.936 1.00 95.38 83 LYS A O 1
ATOM 626 N N . GLY A 1 84 ? -2.850 -3.406 -5.812 1.00 96.38 84 GLY A N 1
ATOM 627 C CA . GLY A 1 84 ? -2.527 -1.989 -5.603 1.00 96.38 84 GLY A CA 1
ATOM 628 C C . GLY A 1 84 ? -3.099 -1.443 -4.290 1.00 96.38 84 GLY A C 1
ATOM 629 O O . GLY A 1 84 ? -2.376 -0.840 -3.497 1.00 96.38 84 GLY A O 1
ATOM 630 N N . TRP A 1 85 ? -4.367 -1.750 -4.001 1.00 97.94 85 TRP A N 1
ATOM 631 C CA . TRP A 1 85 ? -5.023 -1.371 -2.744 1.00 97.94 85 TRP A CA 1
ATOM 632 C C . TRP A 1 85 ? -4.388 -2.033 -1.517 1.00 97.94 85 TRP A C 1
ATOM 634 O O . TRP A 1 85 ? -4.223 -1.385 -0.484 1.00 97.94 85 TRP A O 1
ATOM 644 N N . SER A 1 86 ? -3.964 -3.296 -1.634 1.00 97.31 86 SER A N 1
ATOM 645 C CA . SER A 1 86 ? -3.232 -3.982 -0.559 1.00 97.31 86 SER A CA 1
ATOM 646 C C . SER A 1 86 ? -1.873 -3.338 -0.262 1.00 97.31 86 SER A C 1
ATOM 648 O O . SER A 1 86 ? -1.514 -3.165 0.901 1.00 97.31 86 SER A O 1
ATOM 650 N N . ARG A 1 87 ? -1.135 -2.899 -1.295 1.00 97.38 87 ARG A N 1
ATOM 651 C CA . ARG A 1 87 ? 0.124 -2.155 -1.125 1.00 97.38 87 ARG A CA 1
ATOM 652 C C . ARG A 1 87 ? -0.120 -0.833 -0.405 1.00 97.38 87 ARG A C 1
ATOM 654 O O . ARG A 1 87 ? 0.587 -0.530 0.551 1.00 97.38 87 ARG A O 1
ATOM 661 N N . LEU A 1 88 ? -1.163 -0.100 -0.800 1.00 97.75 88 LEU A N 1
ATOM 662 C CA . LEU A 1 88 ? -1.536 1.163 -0.162 1.00 97.75 88 LEU A CA 1
ATOM 663 C C . LEU A 1 88 ? -1.879 0.968 1.318 1.00 97.75 88 LEU A C 1
ATOM 665 O O . LEU A 1 88 ? -1.371 1.707 2.163 1.00 97.75 88 LEU A O 1
ATOM 669 N N . GLY A 1 89 ? -2.679 -0.054 1.632 1.00 97.19 89 GLY A N 1
ATOM 670 C CA . GLY A 1 89 ? -3.011 -0.409 3.009 1.00 97.19 89 GLY A CA 1
ATOM 671 C C . GLY A 1 89 ? -1.777 -0.775 3.834 1.00 97.19 89 GLY A C 1
ATOM 672 O O . GLY A 1 89 ? -1.630 -0.297 4.957 1.00 97.19 89 GLY A O 1
ATOM 673 N N . ALA A 1 90 ? -0.845 -1.549 3.269 1.00 96.88 90 ALA A N 1
ATOM 674 C CA . ALA A 1 90 ? 0.393 -1.928 3.949 1.00 96.88 90 ALA A CA 1
ATOM 675 C C . ALA A 1 90 ? 1.276 -0.709 4.268 1.00 96.88 90 ALA A C 1
ATOM 677 O O . ALA A 1 90 ? 1.723 -0.562 5.405 1.00 96.88 90 ALA A O 1
ATOM 678 N N . CYS A 1 91 ? 1.464 0.209 3.311 1.00 97.50 91 CYS A N 1
ATOM 679 C CA . CYS A 1 91 ? 2.201 1.454 3.545 1.00 97.50 91 CYS A CA 1
ATOM 680 C C . CYS A 1 91 ? 1.526 2.322 4.619 1.00 97.50 91 CYS A C 1
ATOM 682 O O . CYS A 1 91 ? 2.189 2.873 5.495 1.00 97.50 91 CYS A O 1
ATOM 684 N N . GLN A 1 92 ? 0.196 2.447 4.578 1.00 97.38 92 GLN A N 1
ATOM 685 C CA . GLN A 1 92 ? -0.563 3.218 5.567 1.00 97.38 92 GLN A CA 1
ATOM 686 C C . GLN A 1 92 ? -0.455 2.613 6.971 1.00 97.38 92 GLN A C 1
ATOM 688 O O . GLN A 1 92 ? -0.258 3.359 7.931 1.00 97.38 92 GLN A O 1
ATOM 693 N N . ALA A 1 93 ? -0.529 1.284 7.085 1.00 95.81 93 ALA A N 1
ATOM 694 C CA . ALA A 1 93 ? -0.365 0.573 8.347 1.00 95.81 93 ALA A CA 1
ATOM 695 C C . ALA A 1 93 ? 1.038 0.784 8.931 1.00 95.81 93 ALA A C 1
ATOM 697 O O . ALA A 1 93 ? 1.158 1.087 10.113 1.00 95.81 93 ALA A O 1
ATOM 698 N N . GLN A 1 94 ? 2.089 0.729 8.104 1.00 94.62 94 GLN A N 1
ATOM 699 C CA . GLN A 1 94 ? 3.458 0.990 8.563 1.00 94.62 94 GLN A CA 1
ATOM 700 C C . GLN A 1 94 ? 3.655 2.437 9.046 1.00 94.62 94 GLN A C 1
ATOM 702 O O . GLN A 1 94 ? 4.431 2.679 9.964 1.00 94.62 94 GLN A O 1
ATOM 707 N N . LYS A 1 95 ? 2.902 3.402 8.498 1.00 94.75 95 LYS A N 1
ATOM 708 C CA . LYS A 1 95 ? 2.855 4.788 9.006 1.00 94.75 95 LYS A CA 1
ATOM 709 C C . LYS A 1 95 ? 1.957 4.977 10.239 1.00 94.75 95 LYS A C 1
ATOM 711 O O . LYS A 1 95 ? 1.700 6.119 10.617 1.00 94.75 95 LYS A O 1
ATOM 716 N N . GLY A 1 96 ? 1.408 3.906 10.815 1.00 93.38 96 GLY A N 1
ATOM 717 C CA . GLY A 1 96 ? 0.470 3.959 11.942 1.00 93.38 96 GLY A CA 1
ATOM 718 C C . GLY A 1 96 ? -0.925 4.489 11.585 1.00 93.38 96 GLY A C 1
ATOM 719 O O . GLY A 1 96 ? -1.750 4.729 12.463 1.00 93.38 96 GLY A O 1
ATOM 720 N N . ARG A 1 97 ? -1.230 4.679 10.295 1.00 95.75 97 ARG A N 1
ATOM 721 C CA . ARG A 1 97 ? -2.530 5.177 9.812 1.00 95.75 97 ARG A CA 1
ATOM 722 C C . ARG A 1 97 ? -3.500 4.017 9.607 1.00 95.75 97 ARG A C 1
ATOM 724 O O . ARG A 1 97 ? -3.964 3.769 8.495 1.00 95.75 97 ARG A O 1
ATOM 731 N N . TYR A 1 98 ? -3.788 3.296 10.684 1.00 95.06 98 TYR A N 1
ATOM 732 C CA . TYR A 1 98 ? -4.530 2.036 10.627 1.00 95.06 98 TYR A CA 1
ATOM 733 C C . TYR A 1 98 ? -5.976 2.180 10.123 1.00 95.06 98 TYR A C 1
ATOM 735 O O . TYR A 1 98 ? -6.464 1.283 9.440 1.00 95.06 98 TYR A O 1
ATOM 743 N N . SER A 1 99 ? -6.632 3.322 10.354 1.00 94.50 99 SER A N 1
ATOM 744 C CA . SER A 1 99 ? -7.984 3.598 9.837 1.00 94.50 99 SER A CA 1
ATOM 745 C C . SER A 1 99 ? -8.014 3.715 8.312 1.00 94.50 99 SER A C 1
ATOM 747 O O . SER A 1 99 ? -8.863 3.123 7.645 1.00 94.50 99 SER A O 1
ATOM 749 N N . ALA A 1 100 ? -7.041 4.428 7.740 1.00 95.88 100 ALA A N 1
ATOM 750 C CA . ALA A 1 100 ? -6.861 4.500 6.294 1.00 95.88 100 ALA A CA 1
ATOM 751 C C . ALA A 1 100 ? -6.474 3.128 5.719 1.00 95.88 100 ALA A C 1
ATOM 753 O O . ALA A 1 100 ? -7.009 2.724 4.686 1.00 95.88 100 ALA A O 1
ATOM 754 N N . ALA A 1 101 ? -5.602 2.392 6.420 1.00 97.12 101 ALA A N 1
ATOM 755 C CA . ALA A 1 101 ? -5.190 1.052 6.018 1.00 97.12 101 ALA A CA 1
ATOM 756 C C . ALA A 1 101 ? -6.376 0.080 5.948 1.00 97.12 101 ALA A C 1
ATOM 758 O O . ALA A 1 101 ? -6.515 -0.636 4.958 1.00 97.12 101 ALA A O 1
ATOM 759 N N . GLU A 1 102 ? -7.270 0.096 6.943 1.00 96.69 102 GLU A N 1
ATOM 760 C CA . GLU A 1 102 ? -8.511 -0.685 6.924 1.00 96.69 102 GLU A CA 1
ATOM 761 C C . GLU A 1 102 ? -9.354 -0.370 5.681 1.00 96.69 102 GLU A C 1
ATOM 763 O O . GLU A 1 102 ? -9.802 -1.295 5.000 1.00 96.69 102 GLU A O 1
ATOM 768 N N . ALA A 1 103 ? -9.553 0.910 5.352 1.00 96.94 103 ALA A N 1
ATOM 769 C CA . ALA A 1 103 ? -10.332 1.295 4.176 1.00 96.94 103 ALA A CA 1
ATOM 770 C C . ALA A 1 103 ? -9.715 0.744 2.876 1.00 96.94 103 ALA A C 1
ATOM 772 O O . ALA A 1 103 ? -10.431 0.195 2.029 1.00 96.94 103 ALA A O 1
ATOM 773 N N . SER A 1 104 ? -8.388 0.821 2.749 1.00 97.44 104 SER A N 1
ATOM 774 C CA . SER A 1 104 ? -7.644 0.278 1.609 1.00 97.44 104 SER A CA 1
ATOM 775 C C . SER A 1 104 ? -7.746 -1.252 1.530 1.00 97.44 104 SER A C 1
ATOM 777 O O . SER A 1 104 ? -8.082 -1.789 0.475 1.00 97.44 104 SER A O 1
ATOM 779 N N . PHE A 1 105 ? -7.552 -1.973 2.640 1.00 97.62 105 PHE A N 1
ATOM 780 C CA . PHE A 1 105 ? -7.667 -3.438 2.666 1.00 97.62 105 PHE A CA 1
ATOM 781 C C . PHE A 1 105 ? -9.093 -3.928 2.417 1.00 97.62 105 PHE A C 1
ATOM 783 O O . PHE A 1 105 ? -9.286 -4.936 1.739 1.00 97.62 105 PHE A O 1
ATOM 790 N N . ARG A 1 106 ? -10.108 -3.203 2.899 1.00 97.31 106 ARG A N 1
ATOM 791 C CA . ARG A 1 106 ? -11.513 -3.505 2.598 1.00 97.31 106 ARG A CA 1
ATOM 792 C C . ARG A 1 106 ? -11.801 -3.367 1.105 1.00 97.31 106 ARG A C 1
ATOM 794 O O . ARG A 1 106 ? -12.511 -4.196 0.547 1.00 97.31 106 ARG A O 1
ATOM 801 N N . THR A 1 107 ? -11.217 -2.360 0.457 1.00 97.00 107 THR A N 1
ATOM 802 C CA . THR A 1 107 ? -11.326 -2.180 -0.997 1.00 97.00 107 THR A CA 1
ATOM 803 C C . THR A 1 107 ? -10.620 -3.317 -1.739 1.00 97.00 107 THR A C 1
ATOM 805 O O . THR A 1 107 ? -11.211 -3.909 -2.641 1.00 97.00 107 THR A O 1
ATOM 808 N N . ALA A 1 108 ? -9.419 -3.716 -1.303 1.00 96.88 108 ALA A N 1
ATOM 809 C CA . ALA A 1 108 ? -8.709 -4.873 -1.858 1.00 96.88 108 ALA A CA 1
ATOM 810 C C . ALA A 1 108 ? -9.543 -6.165 -1.752 1.00 96.88 108 ALA A C 1
ATOM 812 O O . ALA A 1 108 ? -9.703 -6.871 -2.742 1.00 96.88 108 ALA A O 1
ATOM 813 N N . LEU A 1 109 ? -10.151 -6.426 -0.589 1.00 96.75 109 LEU A N 1
ATOM 814 C CA . LEU A 1 109 ? -11.055 -7.563 -0.375 1.00 96.75 109 LEU A CA 1
ATOM 815 C C . LEU A 1 109 ? -12.354 -7.475 -1.176 1.00 96.75 109 LEU A C 1
ATOM 817 O O . LEU A 1 109 ? -12.892 -8.505 -1.554 1.00 96.75 109 LEU A O 1
ATOM 821 N N . SER A 1 110 ? -12.888 -6.280 -1.443 1.00 96.81 110 SER A N 1
ATOM 822 C CA . SER A 1 110 ? -14.072 -6.168 -2.307 1.00 96.81 110 SER A CA 1
ATOM 823 C C . SER A 1 110 ? -13.773 -6.536 -3.763 1.00 96.81 110 SER A C 1
ATOM 825 O O . SER A 1 110 ? -14.663 -7.002 -4.467 1.00 96.81 110 SER A O 1
ATOM 827 N N . LEU A 1 111 ? -12.525 -6.339 -4.200 1.00 95.94 111 LEU A N 1
ATOM 828 C CA . LEU A 1 111 ? -12.060 -6.683 -5.543 1.00 95.94 111 LEU A CA 1
ATOM 829 C C . LEU A 1 111 ? -11.638 -8.155 -5.647 1.00 95.94 111 LEU A C 1
ATOM 831 O O . LEU A 1 111 ? -11.847 -8.767 -6.690 1.00 95.94 111 LEU A O 1
ATOM 835 N N . ASP A 1 112 ? -11.070 -8.716 -4.577 1.00 95.00 112 ASP A N 1
ATOM 836 C CA . ASP A 1 112 ? -10.700 -10.131 -4.461 1.00 95.00 112 ASP A CA 1
ATOM 837 C C . ASP A 1 112 ? -11.129 -10.698 -3.087 1.00 95.00 112 ASP A C 1
ATOM 839 O O . ASP A 1 112 ? -10.338 -10.722 -2.134 1.00 95.00 112 ASP A O 1
ATOM 843 N N . PRO A 1 113 ? -12.396 -11.146 -2.952 1.00 94.31 113 PRO A N 1
ATOM 844 C CA . PRO A 1 113 ? -12.944 -11.624 -1.677 1.00 94.31 113 PRO A CA 1
ATOM 845 C C . PRO A 1 113 ? -12.324 -12.930 -1.167 1.00 94.31 113 PRO A C 1
ATOM 847 O O . PRO A 1 113 ? -12.430 -13.242 0.024 1.00 94.31 113 PRO A O 1
ATOM 850 N N . GLY A 1 114 ? -11.698 -13.707 -2.057 1.00 93.56 114 GLY A N 1
ATOM 851 C CA . GLY A 1 114 ? -11.070 -14.989 -1.735 1.00 93.56 114 GLY A CA 1
ATOM 852 C C . GLY A 1 114 ? -9.693 -14.847 -1.089 1.00 93.56 114 GLY A C 1
ATOM 853 O O . GLY A 1 114 ? -9.178 -15.812 -0.531 1.00 93.56 114 GLY A O 1
ATOM 854 N N . ASN A 1 115 ? -9.103 -13.652 -1.116 1.00 95.06 115 ASN A N 1
ATOM 855 C CA . ASN A 1 115 ? -7.723 -13.454 -0.708 1.00 95.06 115 ASN A CA 1
ATOM 856 C C . ASN A 1 115 ? -7.532 -13.478 0.817 1.00 95.06 115 ASN A C 1
ATOM 858 O O . ASN A 1 115 ? -7.814 -12.507 1.530 1.00 95.06 115 ASN A O 1
ATOM 862 N N . GLU A 1 116 ? -6.986 -14.578 1.332 1.00 95.06 116 GLU A N 1
ATOM 863 C CA . GLU A 1 116 ? -6.689 -14.724 2.760 1.00 95.06 116 GLU A CA 1
ATOM 864 C C . GLU A 1 116 ? -5.647 -13.717 3.255 1.00 95.06 116 GLU A C 1
ATOM 866 O O . GLU A 1 116 ? -5.745 -13.243 4.387 1.00 95.06 116 GLU A O 1
ATOM 871 N N . THR A 1 117 ? -4.700 -13.316 2.399 1.00 94.38 117 THR A N 1
ATOM 872 C CA . THR A 1 117 ? -3.670 -12.333 2.766 1.00 94.38 117 THR A CA 1
ATOM 873 C C . THR A 1 117 ? -4.303 -10.975 3.057 1.00 94.38 117 THR A C 1
ATOM 875 O O . THR A 1 117 ? -3.981 -10.351 4.067 1.00 94.38 117 THR A O 1
ATOM 878 N N . TYR A 1 118 ? -5.253 -10.523 2.232 1.00 95.69 118 TYR A N 1
ATOM 879 C CA . TYR A 1 118 ? -5.944 -9.251 2.473 1.00 95.69 118 TYR A CA 1
ATOM 880 C C . TYR A 1 118 ? -6.839 -9.317 3.713 1.00 95.69 118 TYR A C 1
ATOM 882 O O . TYR A 1 118 ? -6.927 -8.344 4.463 1.00 95.69 118 TYR A O 1
ATOM 890 N N . ARG A 1 119 ? -7.452 -10.478 3.985 1.00 96.12 119 ARG A N 1
ATOM 891 C CA . ARG A 1 119 ? -8.229 -10.713 5.212 1.00 96.12 119 ARG A CA 1
ATOM 892 C C . ARG A 1 119 ? -7.348 -10.634 6.458 1.00 96.12 119 ARG A C 1
ATOM 894 O O . ARG A 1 119 ? -7.718 -9.955 7.417 1.00 96.12 119 ARG A O 1
ATOM 901 N N . ALA A 1 120 ? -6.177 -11.265 6.426 1.00 96.31 120 ALA A N 1
ATOM 902 C CA . ALA A 1 120 ? -5.199 -11.199 7.506 1.00 96.31 120 ALA A CA 1
ATOM 903 C C . ALA A 1 120 ? -4.686 -9.764 7.721 1.00 96.31 120 ALA A C 1
ATOM 905 O O . ALA A 1 120 ? -4.658 -9.283 8.852 1.00 96.31 120 ALA A O 1
ATOM 906 N N . GLN A 1 121 ? -4.359 -9.046 6.642 1.00 95.06 121 GLN A N 1
ATOM 907 C CA . GLN A 1 121 ? -3.915 -7.649 6.698 1.00 95.06 121 GLN A CA 1
ATOM 908 C C . GLN A 1 121 ? -4.986 -6.714 7.277 1.00 95.06 121 GLN A C 1
ATOM 910 O O . GLN A 1 121 ? -4.681 -5.899 8.149 1.00 95.06 121 GLN A O 1
ATOM 915 N N . LEU A 1 122 ? -6.247 -6.870 6.861 1.00 95.75 122 LEU A N 1
ATOM 916 C CA . LEU A 1 122 ? -7.378 -6.134 7.428 1.00 95.75 122 LEU A CA 1
ATOM 917 C C . LEU A 1 122 ? -7.548 -6.428 8.924 1.00 95.75 122 LEU A C 1
ATOM 919 O O . LEU A 1 122 ? -7.728 -5.507 9.719 1.00 95.75 122 LEU A O 1
ATOM 923 N N . SER A 1 123 ? -7.482 -7.704 9.316 1.00 95.38 123 SER A N 1
ATOM 924 C CA . SER A 1 123 ? -7.587 -8.109 10.720 1.00 95.38 123 SER A CA 1
ATOM 925 C C . SER A 1 123 ? -6.468 -7.503 11.566 1.00 95.38 123 SER A C 1
ATOM 927 O O . SER A 1 123 ? -6.734 -7.001 12.656 1.00 95.38 123 SER A O 1
ATOM 929 N N . ASN A 1 124 ? -5.233 -7.501 11.058 1.00 93.88 124 ASN A N 1
ATOM 930 C CA . ASN A 1 124 ? -4.093 -6.904 11.747 1.00 93.88 124 ASN A CA 1
ATOM 931 C C . ASN A 1 124 ? -4.272 -5.385 11.903 1.00 93.88 124 ASN A C 1
ATOM 933 O O . ASN A 1 124 ? -4.148 -4.862 13.006 1.00 93.88 124 ASN A O 1
ATOM 937 N N . ALA A 1 125 ? -4.669 -4.678 10.839 1.00 94.31 125 ALA A N 1
ATOM 938 C CA . ALA A 1 125 ? -4.945 -3.241 10.915 1.00 94.31 125 ALA A CA 1
ATOM 939 C C . ALA A 1 125 ? -6.026 -2.910 11.962 1.00 94.31 125 ALA A C 1
ATOM 941 O O . ALA A 1 125 ? -5.868 -1.971 12.740 1.00 94.31 125 ALA A O 1
ATOM 942 N N . ARG A 1 126 ? -7.094 -3.714 12.039 1.00 94.19 126 ARG A N 1
ATOM 943 C CA . ARG A 1 126 ? -8.150 -3.569 13.056 1.00 94.19 126 ARG A CA 1
ATOM 944 C C . ARG A 1 126 ? -7.663 -3.844 14.471 1.00 94.19 126 ARG A C 1
ATOM 946 O O . ARG A 1 126 ? -8.043 -3.115 15.383 1.00 94.19 126 ARG A O 1
ATOM 953 N N . ALA A 1 127 ? -6.830 -4.866 14.656 1.00 92.19 127 ALA A N 1
ATOM 954 C CA . ALA A 1 127 ? -6.253 -5.183 15.958 1.00 92.19 127 ALA A CA 1
ATOM 955 C C . ALA A 1 127 ? -5.429 -4.008 16.508 1.00 92.19 127 ALA A C 1
ATOM 957 O O . ALA A 1 127 ? -5.557 -3.689 17.682 1.00 92.19 127 ALA A O 1
ATOM 958 N N . GLN A 1 128 ? -4.675 -3.314 15.649 1.00 90.88 128 GLN A N 1
ATOM 959 C CA . GLN A 1 128 ? -3.875 -2.142 16.033 1.00 90.88 128 GLN A CA 1
ATOM 960 C C . GLN A 1 128 ? -4.710 -0.895 16.368 1.00 90.88 128 GLN A C 1
ATOM 962 O O . GLN A 1 128 ? -4.249 -0.020 17.094 1.00 90.88 128 GLN A O 1
ATOM 967 N N . MET A 1 129 ? -5.936 -0.788 15.848 1.00 88.31 129 MET A N 1
ATOM 968 C CA . MET A 1 129 ? -6.867 0.290 16.219 1.00 88.31 129 MET A CA 1
ATOM 969 C C . MET A 1 129 ? -7.612 0.015 17.514 1.00 88.31 129 MET A C 1
ATOM 971 O O . MET A 1 129 ? -8.171 0.930 18.122 1.00 88.31 129 MET A O 1
ATOM 975 N N . ARG A 1 130 ? -7.683 -1.253 17.911 1.00 83.88 130 ARG A N 1
ATOM 976 C CA . ARG A 1 130 ? -8.374 -1.635 19.122 1.00 83.88 130 ARG A CA 1
ATOM 977 C C . ARG A 1 130 ? -7.528 -1.171 20.310 1.00 83.88 130 ARG A C 1
ATOM 979 O O . ARG A 1 130 ? -6.327 -1.437 20.322 1.00 83.88 130 ARG A O 1
ATOM 986 N N . PRO A 1 131 ? -8.113 -0.499 21.315 1.00 70.06 131 PRO A N 1
ATOM 987 C CA . PRO A 1 131 ? -7.392 -0.265 22.558 1.00 70.06 131 PRO A CA 1
ATOM 988 C C . PRO A 1 131 ? -6.900 -1.614 23.104 1.00 70.06 131 PRO A C 1
ATOM 990 O O . PRO A 1 131 ? -7.599 -2.618 22.902 1.00 70.06 131 PRO A O 1
ATOM 993 N N . PRO A 1 132 ? -5.719 -1.656 23.755 1.00 58.75 132 PRO A N 1
ATOM 994 C CA . PRO A 1 132 ? -5.181 -2.893 24.303 1.00 58.75 132 PRO A CA 1
ATOM 995 C C . PRO A 1 132 ? -6.273 -3.573 25.125 1.00 58.75 132 PRO A C 1
ATOM 997 O O . PRO A 1 132 ? -6.884 -2.952 25.999 1.00 58.75 132 PRO A O 1
ATOM 1000 N N . GLU A 1 133 ? -6.575 -4.827 24.782 1.00 54.97 133 GLU A N 1
ATOM 1001 C CA . GLU A 1 133 ? -7.460 -5.649 25.596 1.00 54.97 133 GLU A CA 1
ATOM 1002 C C . GLU A 1 133 ? -6.913 -5.618 27.023 1.00 54.97 133 GLU A C 1
ATOM 1004 O O . GLU A 1 133 ? -5.763 -5.993 27.258 1.00 54.97 133 GLU A O 1
ATOM 1009 N N . SER A 1 134 ? -7.720 -5.142 27.977 1.00 48.00 134 SER A N 1
ATOM 1010 C CA . SER A 1 134 ? -7.411 -5.375 29.386 1.00 48.00 134 SER A CA 1
ATOM 1011 C C . SER A 1 134 ? -7.186 -6.878 29.567 1.00 48.00 134 SER A C 1
ATOM 1013 O O . SER A 1 134 ? -7.981 -7.664 29.041 1.00 48.00 134 SER A O 1
ATOM 1015 N N . PRO A 1 135 ? -6.119 -7.298 30.264 1.00 44.97 135 PRO A N 1
ATOM 1016 C CA . PRO A 1 135 ? -5.819 -8.708 30.441 1.00 44.97 135 PRO A CA 1
ATOM 1017 C C . PRO A 1 135 ? -6.934 -9.338 31.281 1.00 44.97 135 PRO A C 1
ATOM 1019 O O . PRO A 1 135 ? -6.973 -9.189 32.498 1.00 44.97 135 PRO A O 1
ATOM 1022 N N . GLY A 1 136 ? -7.885 -9.991 30.616 1.00 49.09 136 GLY A N 1
ATOM 1023 C CA . GLY A 1 136 ? -9.031 -10.622 31.263 1.00 49.09 136 GLY A CA 1
ATOM 1024 C C . GLY A 1 136 ? -10.276 -10.592 30.389 1.00 49.09 136 GLY A C 1
ATOM 1025 O O . GLY A 1 136 ? -11.143 -9.741 30.557 1.00 49.09 136 GLY A O 1
ATOM 1026 N N . GLY A 1 137 ? -10.384 -11.537 29.458 1.00 42.88 137 GLY A N 1
ATOM 1027 C CA . GLY A 1 137 ? -11.580 -11.661 28.631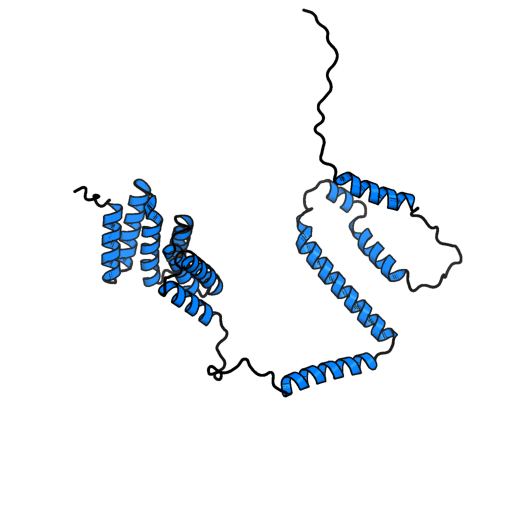 1.00 42.88 137 GLY A CA 1
ATOM 1028 C C . GLY A 1 137 ? -11.496 -12.813 27.648 1.00 42.88 137 GLY A C 1
ATOM 1029 O O . GLY A 1 137 ? -11.577 -12.605 26.442 1.00 42.88 137 GLY A O 1
ATOM 1030 N N . GLY A 1 138 ? -11.290 -14.031 28.157 1.00 40.91 138 GLY A N 1
ATOM 1031 C CA . GLY A 1 138 ? -11.466 -15.238 27.355 1.00 40.91 138 GLY A CA 1
ATOM 1032 C C . GLY A 1 138 ? -12.843 -15.247 26.685 1.00 40.91 138 GLY A C 1
ATOM 1033 O O . GLY A 1 138 ? -13.806 -14.705 27.219 1.00 40.91 138 GLY A O 1
ATOM 1034 N N . ARG A 1 139 ? -12.918 -15.853 25.497 1.00 48.44 139 ARG A N 1
ATOM 1035 C CA . ARG A 1 139 ? -14.151 -16.063 24.725 1.00 48.44 139 ARG A CA 1
ATOM 1036 C C . ARG A 1 139 ? -15.289 -16.571 25.628 1.00 48.44 139 ARG A C 1
ATOM 1038 O O . ARG A 1 139 ? -15.336 -17.757 25.930 1.00 48.44 139 ARG A O 1
ATOM 1045 N N . GLY A 1 140 ? -16.201 -15.694 26.036 1.00 46.91 140 GLY A N 1
ATOM 1046 C CA . GLY A 1 140 ? -17.345 -16.061 26.867 1.00 46.91 140 GLY A CA 1
ATOM 1047 C C . GLY A 1 140 ? -18.246 -14.862 27.132 1.00 46.91 140 GLY A C 1
ATOM 1048 O O . GLY A 1 140 ? -17.819 -13.950 27.820 1.00 46.91 140 GLY A O 1
ATOM 1049 N N . GLU A 1 141 ? -19.461 -14.907 26.570 1.00 40.38 141 GLU A N 1
ATOM 1050 C CA . GLU A 1 141 ? -20.604 -13.986 26.742 1.00 40.38 141 GLU A CA 1
ATOM 1051 C C . GLU A 1 141 ? -20.347 -12.460 26.579 1.00 40.38 141 GLU A C 1
ATOM 1053 O O . GLU A 1 141 ? -19.367 -11.904 27.068 1.00 40.38 141 GLU A O 1
ATOM 1058 N N . PRO A 1 142 ? -21.265 -11.699 25.942 1.00 43.59 142 PRO A N 1
ATOM 1059 C CA . PRO A 1 142 ? -21.262 -10.244 26.106 1.00 43.59 142 PRO A CA 1
ATOM 1060 C C . PRO A 1 142 ? -21.363 -9.915 27.608 1.00 43.59 142 PRO A C 1
ATOM 1062 O O . PRO A 1 142 ? -22.125 -10.584 28.314 1.00 43.59 142 PRO A O 1
ATOM 1065 N N . PRO A 1 143 ? -20.628 -8.911 28.126 1.00 47.72 143 PRO A N 1
ATOM 1066 C CA . PRO A 1 143 ? -20.555 -8.664 29.559 1.00 47.72 143 PRO A CA 1
ATOM 1067 C C . PRO A 1 143 ? -21.962 -8.449 30.114 1.00 47.72 143 PRO A C 1
ATOM 1069 O O . PRO A 1 143 ? -22.665 -7.501 29.740 1.00 47.72 143 PRO A O 1
ATOM 1072 N N . ARG A 1 144 ? -22.393 -9.339 31.015 1.00 57.75 144 ARG A N 1
ATOM 1073 C CA . ARG A 1 144 ? -23.602 -9.124 31.809 1.00 57.75 144 ARG A CA 1
ATOM 1074 C C . ARG A 1 144 ? -23.359 -7.850 32.611 1.00 57.75 144 ARG A C 1
ATOM 1076 O O . ARG A 1 144 ? -22.574 -7.873 33.553 1.00 57.75 144 ARG A O 1
ATOM 1083 N N . ARG A 1 145 ? -23.989 -6.733 32.209 1.00 57.88 145 ARG A N 1
ATOM 1084 C CA . ARG A 1 145 ? -23.967 -5.464 32.964 1.00 57.88 145 ARG A CA 1
ATOM 1085 C C . ARG A 1 145 ? -24.174 -5.799 34.432 1.00 57.88 145 ARG A C 1
ATOM 1087 O O . ARG A 1 145 ? -25.214 -6.384 34.755 1.00 57.88 145 ARG A O 1
ATOM 1094 N N . SER A 1 146 ? -23.193 -5.491 35.275 1.00 63.97 146 SER A N 1
ATOM 1095 C CA . SER A 1 146 ? -23.235 -5.937 36.658 1.00 63.97 146 SER A CA 1
ATOM 1096 C C . SER A 1 146 ? -24.463 -5.333 37.342 1.00 63.97 146 SER A C 1
ATOM 1098 O O . SER A 1 146 ? -24.939 -4.249 36.977 1.00 63.97 146 SER A O 1
ATOM 1100 N N . TRP A 1 147 ? -25.001 -6.026 38.346 1.00 55.69 147 TRP A N 1
ATOM 1101 C CA . TRP A 1 147 ? -26.026 -5.434 39.207 1.00 55.69 147 TRP A CA 1
ATOM 1102 C C . TRP A 1 147 ? -25.547 -4.103 39.797 1.00 55.69 147 TRP A C 1
ATOM 1104 O O . TRP A 1 147 ? -26.358 -3.197 39.960 1.00 55.69 147 TRP A O 1
ATOM 1114 N N . ALA A 1 148 ? -24.234 -3.947 40.007 1.00 56.12 148 ALA A N 1
ATOM 1115 C CA . ALA A 1 148 ? -23.621 -2.700 40.438 1.00 56.12 148 ALA A CA 1
ATOM 1116 C C . ALA A 1 148 ? -23.756 -1.582 39.392 1.00 56.12 148 ALA A C 1
ATOM 1118 O O . ALA A 1 148 ? -24.143 -0.487 39.774 1.00 56.12 148 ALA A O 1
ATOM 1119 N N . ASP A 1 149 ? -23.555 -1.840 38.095 1.00 65.06 149 ASP A N 1
ATOM 1120 C CA . ASP A 1 149 ? -23.702 -0.825 37.033 1.00 65.06 149 ASP A CA 1
ATOM 1121 C C . ASP A 1 149 ? -25.152 -0.357 36.880 1.00 65.06 149 ASP A C 1
ATOM 1123 O O . ASP A 1 149 ? -25.427 0.833 36.697 1.00 65.06 149 ASP A O 1
ATOM 1127 N N . ARG A 1 150 ? -26.106 -1.294 36.981 1.00 62.91 150 ARG A N 1
ATOM 1128 C CA . ARG A 1 150 ? -27.540 -0.968 36.955 1.00 62.91 150 ARG A CA 1
ATOM 1129 C C . ARG A 1 150 ? -27.950 -0.214 38.215 1.00 62.91 150 ARG A C 1
ATOM 1131 O O . ARG A 1 150 ? -28.635 0.798 38.105 1.00 62.91 150 ARG A O 1
ATOM 1138 N N . ALA A 1 151 ? -27.490 -0.651 39.385 1.00 58.88 151 ALA A N 1
ATOM 1139 C CA . ALA A 1 151 ? -27.736 0.035 40.647 1.00 58.88 151 ALA A CA 1
ATOM 1140 C C . ALA A 1 151 ? -27.128 1.444 40.652 1.00 58.88 151 ALA A C 1
ATOM 1142 O O . ALA A 1 151 ? -27.791 2.386 41.069 1.00 58.88 151 ALA A O 1
ATOM 1143 N N . TRP A 1 152 ? -25.925 1.624 40.101 1.00 56.41 152 TRP A N 1
ATOM 1144 C CA . TRP A 1 152 ? -25.276 2.928 39.955 1.00 56.41 152 TRP A CA 1
ATOM 1145 C C . TRP A 1 152 ? -26.016 3.863 38.994 1.00 56.41 152 TRP A C 1
ATOM 1147 O O . TRP A 1 152 ? -26.117 5.066 39.243 1.00 56.41 152 TRP A O 1
ATOM 1157 N N . ALA A 1 153 ? -26.546 3.339 37.886 1.00 62.75 153 ALA A N 1
ATOM 1158 C CA . ALA A 1 153 ? -27.360 4.119 36.955 1.00 62.75 153 ALA A CA 1
ATOM 1159 C C . ALA A 1 153 ? -28.702 4.537 37.582 1.00 62.75 153 ALA A C 1
ATOM 1161 O O . ALA A 1 153 ? -29.087 5.702 37.481 1.00 62.75 153 ALA A O 1
ATOM 1162 N N . VAL A 1 154 ? -29.373 3.618 38.284 1.00 68.44 154 VAL A N 1
ATOM 1163 C CA . VAL A 1 154 ? -30.636 3.887 38.991 1.00 68.44 154 VAL A CA 1
ATOM 1164 C C . VAL A 1 154 ? -30.421 4.863 40.149 1.00 68.44 154 VAL A C 1
ATOM 1166 O O . VAL A 1 154 ? -31.196 5.803 40.301 1.00 68.44 154 VAL A O 1
ATOM 1169 N N . ALA A 1 155 ? -29.340 4.716 40.919 1.00 62.88 155 ALA A N 1
ATOM 1170 C CA . ALA A 1 155 ? -29.008 5.615 42.021 1.00 62.88 155 ALA A CA 1
ATOM 1171 C C . ALA A 1 155 ? -28.734 7.045 41.534 1.00 62.88 155 ALA A C 1
ATOM 1173 O O . ALA A 1 155 ? -29.223 7.998 42.139 1.00 62.88 155 ALA A O 1
ATOM 1174 N N . ARG A 1 156 ? -28.024 7.216 40.407 1.00 70.62 156 ARG A N 1
ATOM 1175 C CA . ARG A 1 156 ? -27.827 8.542 39.796 1.00 70.62 156 ARG A CA 1
ATOM 1176 C C . ARG A 1 156 ? -29.130 9.141 39.288 1.00 70.62 156 ARG A C 1
ATOM 1178 O O . ARG A 1 156 ? -29.385 10.312 39.548 1.00 70.62 156 ARG A O 1
ATOM 1185 N N . ALA A 1 157 ? -29.964 8.352 38.613 1.00 68.62 157 ALA A N 1
ATOM 1186 C CA . ALA A 1 157 ? -31.266 8.822 38.150 1.00 68.62 157 ALA A CA 1
ATOM 1187 C C . ALA A 1 157 ? -32.153 9.267 39.328 1.00 68.62 157 ALA A C 1
ATOM 1189 O O . ALA A 1 157 ? -32.728 10.353 39.287 1.00 68.62 157 ALA A O 1
ATOM 1190 N N . ALA A 1 158 ? -32.186 8.492 40.415 1.00 74.81 158 ALA A N 1
ATOM 1191 C CA . ALA A 1 158 ? -32.933 8.827 41.624 1.00 74.81 158 ALA A CA 1
ATOM 1192 C C . ALA A 1 158 ? -32.366 10.060 42.352 1.00 74.81 158 ALA A C 1
ATOM 1194 O O . ALA A 1 158 ? -33.128 10.892 42.841 1.00 74.81 158 ALA A O 1
ATOM 1195 N N . ALA A 1 159 ? -31.039 10.215 42.405 1.00 75.25 159 ALA A N 1
ATOM 1196 C CA . ALA A 1 159 ? -30.394 11.390 42.991 1.00 75.25 159 ALA A CA 1
ATOM 1197 C C . ALA A 1 159 ? -30.712 12.667 42.198 1.00 75.25 159 ALA A C 1
ATOM 1199 O O . ALA A 1 159 ? -31.073 13.682 42.792 1.00 75.25 159 ALA A O 1
ATOM 1200 N N . VAL A 1 160 ? -30.663 12.599 40.864 1.00 72.38 160 VAL A N 1
ATOM 1201 C CA . VAL A 1 160 ? -31.035 13.715 39.980 1.00 72.38 160 VAL A CA 1
ATOM 1202 C C . VAL A 1 160 ? -32.519 14.051 40.119 1.00 72.38 160 VAL A C 1
ATOM 1204 O O . VAL A 1 160 ? -32.867 15.224 40.223 1.00 72.38 160 VAL A O 1
ATOM 1207 N N . GLN A 1 161 ? -33.396 13.046 40.197 1.00 70.19 161 GLN A N 1
ATOM 1208 C CA . GLN A 1 161 ? -34.828 13.264 40.413 1.00 70.19 161 GLN A CA 1
ATOM 1209 C C . GLN A 1 161 ? -35.126 13.904 41.773 1.00 70.19 161 GLN A C 1
ATOM 1211 O O . GLN A 1 161 ? -35.934 14.827 41.843 1.00 70.19 161 GLN A O 1
ATOM 1216 N N . ARG A 1 162 ? -34.459 13.465 42.848 1.00 80.50 162 ARG A N 1
ATOM 1217 C CA . ARG A 1 162 ? -34.611 14.061 44.187 1.00 80.50 162 ARG A CA 1
ATOM 1218 C C . ARG A 1 162 ? -34.091 15.492 44.239 1.00 80.50 162 ARG A C 1
ATOM 1220 O O . ARG A 1 162 ? -34.749 16.347 44.821 1.00 80.50 162 ARG A O 1
ATOM 1227 N N . TRP A 1 163 ? -32.948 15.756 43.613 1.00 85.50 163 TRP A N 1
ATOM 1228 C CA . TRP A 1 163 ? -32.411 17.108 43.488 1.00 85.50 163 TRP A CA 1
ATOM 1229 C C . TRP A 1 163 ? -33.373 18.015 42.713 1.00 85.50 163 TRP A C 1
ATOM 1231 O O . TRP A 1 163 ? -33.739 19.078 43.207 1.00 85.50 163 TRP A O 1
ATOM 1241 N N . TRP A 1 164 ? -33.880 17.554 41.565 1.00 75.50 164 TRP A N 1
ATOM 1242 C CA . TRP A 1 164 ? -34.868 18.283 40.769 1.00 75.50 164 TRP A CA 1
ATOM 1243 C C . TRP A 1 164 ? -36.156 18.567 41.554 1.00 75.50 164 TRP A C 1
ATOM 1245 O O . TRP A 1 164 ? -36.672 19.687 41.529 1.00 75.50 164 TRP A O 1
ATOM 1255 N N . ALA A 1 165 ? -36.653 17.578 42.305 1.00 77.62 165 ALA A N 1
ATOM 1256 C CA . ALA A 1 165 ? -37.831 17.709 43.159 1.00 77.62 165 ALA A CA 1
ATOM 1257 C C . ALA A 1 165 ? -37.637 18.706 44.320 1.00 77.62 165 ALA A C 1
ATOM 1259 O O . ALA A 1 165 ? -38.615 19.300 44.769 1.00 77.62 165 ALA A O 1
ATOM 1260 N N . GLY A 1 166 ? -36.398 18.935 44.767 1.00 79.50 166 GLY A N 1
ATOM 1261 C CA . GLY A 1 166 ? -36.062 19.907 45.814 1.00 79.50 166 GLY A CA 1
ATOM 1262 C C . GLY A 1 166 ? -35.989 21.365 45.346 1.00 79.50 166 GLY A C 1
ATOM 1263 O O . GLY A 1 166 ? -35.952 22.264 46.181 1.00 79.50 166 GLY A O 1
ATOM 1264 N N . LEU A 1 167 ? -35.978 21.617 44.034 1.00 82.88 167 LEU A N 1
ATOM 1265 C CA . LEU A 1 167 ? -35.931 22.973 43.480 1.00 82.88 167 LEU A CA 1
ATOM 1266 C C . LEU A 1 167 ? -37.302 23.656 43.525 1.00 82.88 167 LEU A C 1
ATOM 1268 O O . LEU A 1 167 ? -38.331 23.017 43.282 1.00 82.88 167 LEU A O 1
ATOM 1272 N N . THR A 1 168 ? -37.306 24.970 43.757 1.00 83.88 168 THR A N 1
ATOM 1273 C CA . THR A 1 168 ? -38.516 25.799 43.659 1.00 83.88 168 THR A CA 1
ATOM 1274 C C . THR A 1 168 ? -38.950 25.980 42.198 1.00 83.88 168 THR A C 1
ATOM 1276 O O . THR A 1 168 ? -38.171 25.759 41.266 1.00 83.88 168 THR A O 1
ATOM 1279 N N . GLY A 1 169 ? -40.207 26.382 41.973 1.00 79.88 169 GLY A N 1
ATOM 1280 C CA . GLY A 1 169 ? -40.751 26.581 40.621 1.00 79.88 169 GLY A CA 1
ATOM 1281 C C . GLY A 1 169 ? -39.915 27.541 39.764 1.00 79.88 169 GLY A C 1
ATOM 1282 O O . GLY A 1 169 ? -39.637 27.241 38.603 1.00 79.88 169 GLY A O 1
ATOM 1283 N N . ASP A 1 170 ? -39.426 28.630 40.359 1.00 82.25 170 ASP A N 1
ATOM 1284 C CA . ASP A 1 170 ? -38.600 29.626 39.668 1.00 82.25 170 ASP A CA 1
ATOM 1285 C C . ASP A 1 170 ? -37.211 29.088 39.298 1.00 82.25 170 ASP A C 1
ATOM 1287 O O . ASP A 1 170 ? -36.721 29.331 38.195 1.00 82.25 170 ASP A O 1
ATOM 1291 N N . GLN A 1 171 ? -36.597 28.279 40.170 1.00 73.69 171 GLN A N 1
ATOM 1292 C CA . GLN A 1 171 ? -35.307 27.636 39.896 1.00 73.69 171 GLN A CA 1
ATOM 1293 C C . GLN A 1 171 ? -35.406 26.625 38.748 1.00 73.69 171 GLN A C 1
ATOM 1295 O O . GLN A 1 171 ? -34.539 26.592 37.873 1.00 73.69 171 GLN A O 1
ATOM 1300 N N . ARG A 1 172 ? -36.483 25.830 38.706 1.00 83.81 172 ARG A N 1
ATOM 1301 C CA . ARG A 1 172 ? -36.740 24.909 37.585 1.00 83.81 172 ARG A CA 1
ATOM 1302 C C . ARG A 1 172 ? -36.977 25.668 36.281 1.00 83.81 172 ARG A C 1
ATOM 1304 O O . ARG A 1 172 ? -36.475 25.249 35.241 1.00 83.81 172 ARG A O 1
ATOM 1311 N N . GLY A 1 173 ? -37.696 26.791 36.343 1.00 75.44 173 GLY A N 1
ATOM 1312 C CA . GLY A 1 173 ? -37.931 27.666 35.194 1.00 75.44 173 GLY A CA 1
ATOM 1313 C C . GLY A 1 173 ? -36.639 28.243 34.612 1.00 75.44 173 GLY A C 1
ATOM 1314 O O . GLY A 1 173 ? -36.439 28.186 33.400 1.00 75.44 173 GLY A O 1
ATOM 1315 N N . LEU A 1 174 ? -35.730 28.726 35.464 1.00 77.31 174 LEU A N 1
ATOM 1316 C CA . LEU A 1 174 ? -34.425 29.254 35.045 1.00 77.31 174 LEU A CA 1
ATOM 1317 C C . LEU A 1 174 ? -33.536 28.181 34.401 1.00 77.31 174 LEU A C 1
ATOM 1319 O O . LEU A 1 174 ? -32.916 28.436 33.370 1.00 77.31 174 LEU A O 1
ATOM 1323 N N . LEU A 1 175 ? -33.507 26.968 34.960 1.00 78.94 175 LEU A N 1
ATOM 1324 C CA . LEU A 1 175 ? -32.742 25.855 34.386 1.00 78.94 175 LEU A CA 1
ATOM 1325 C C . LEU A 1 175 ? -33.308 25.393 33.039 1.00 78.94 175 LEU A C 1
ATOM 1327 O O . LEU A 1 175 ? -32.542 25.133 32.112 1.00 78.94 175 LEU A O 1
ATOM 1331 N N . ALA A 1 176 ? -34.635 25.327 32.904 1.00 76.94 176 ALA A N 1
ATOM 1332 C CA . ALA A 1 176 ? -35.282 24.989 31.639 1.00 76.94 176 ALA A CA 1
ATOM 1333 C C . ALA A 1 176 ? -35.017 26.054 30.560 1.00 76.94 176 ALA A C 1
ATOM 1335 O O . ALA A 1 176 ? -34.712 25.708 29.419 1.00 76.94 176 ALA A O 1
ATOM 1336 N N . ALA A 1 177 ? -35.062 27.339 30.928 1.00 74.19 177 ALA A N 1
ATOM 1337 C CA . ALA A 1 177 ? -34.720 28.436 30.027 1.00 74.19 177 ALA A CA 1
ATOM 1338 C C . ALA A 1 177 ? -33.245 28.378 29.593 1.00 74.19 177 ALA A C 1
ATOM 1340 O O . ALA A 1 177 ? -32.951 28.483 28.404 1.00 74.19 177 ALA A O 1
ATOM 1341 N N . GLY A 1 178 ? -32.319 28.128 30.525 1.00 78.44 178 GLY A N 1
ATOM 1342 C CA . GLY A 1 178 ? -30.898 27.954 30.214 1.00 78.44 178 GLY A CA 1
ATOM 1343 C C . GLY A 1 178 ? -30.628 26.766 29.284 1.00 78.44 178 GLY A C 1
ATOM 1344 O O . GLY A 1 178 ? -29.865 26.890 28.327 1.00 78.44 178 GLY A O 1
ATOM 1345 N N . ALA A 1 179 ? -31.303 25.633 29.505 1.00 76.75 179 ALA A N 1
ATOM 1346 C CA . ALA A 1 179 ? -31.212 24.470 28.623 1.00 76.75 179 ALA A CA 1
ATOM 1347 C C . ALA A 1 179 ? -31.749 24.769 27.213 1.00 76.75 179 ALA A C 1
ATOM 1349 O O . ALA A 1 179 ? -31.130 24.375 26.226 1.00 76.75 179 ALA A O 1
ATOM 1350 N N . ALA A 1 180 ? -32.855 25.512 27.103 1.00 74.44 180 ALA A N 1
ATOM 1351 C CA . ALA A 1 180 ? -33.395 25.940 25.814 1.00 74.44 180 ALA A CA 1
ATOM 1352 C C . ALA A 1 180 ? -32.418 26.858 25.058 1.00 74.44 180 ALA A C 1
ATOM 1354 O O . ALA A 1 180 ? -32.198 26.661 23.864 1.00 74.44 180 ALA A O 1
ATOM 1355 N N . VAL A 1 181 ? -31.769 27.802 25.749 1.00 76.12 181 VAL A N 1
ATOM 1356 C CA . VAL A 1 181 ? -30.738 28.672 25.157 1.00 76.12 181 VAL A CA 1
ATOM 1357 C C . VAL A 1 181 ? -29.539 27.859 24.664 1.00 76.12 181 VAL A C 1
ATOM 1359 O O . VAL A 1 181 ? -29.059 28.099 23.559 1.00 76.12 181 VAL A O 1
ATOM 1362 N N . ALA A 1 182 ? -29.087 26.858 25.424 1.00 75.44 182 ALA A N 1
ATOM 1363 C CA . ALA A 1 182 ? -27.987 25.989 25.006 1.00 75.44 182 ALA A CA 1
ATOM 1364 C C . ALA A 1 182 ? -28.336 25.166 23.753 1.00 75.44 182 ALA A C 1
ATOM 1366 O O . ALA A 1 182 ? -27.522 25.061 22.837 1.00 75.44 182 ALA A O 1
ATOM 1367 N N . VAL A 1 183 ? -29.557 24.625 23.674 1.00 80.50 183 VAL A N 1
ATOM 1368 C CA . VAL A 1 183 ? -30.037 23.903 22.482 1.00 80.50 183 VAL A CA 1
ATOM 1369 C C . VAL A 1 183 ? -30.103 24.830 21.269 1.00 80.50 183 VAL A C 1
ATOM 1371 O O . VAL A 1 183 ? -29.663 24.448 20.187 1.00 80.50 183 VAL A O 1
ATOM 1374 N N . LEU A 1 184 ? -30.601 26.057 21.444 1.00 74.62 184 LEU A N 1
ATOM 1375 C CA . LEU A 1 184 ? -30.656 27.052 20.372 1.00 74.62 184 LEU A CA 1
ATOM 1376 C C . LEU A 1 184 ? -29.259 27.489 19.916 1.00 74.62 184 LEU A C 1
ATOM 1378 O O . LEU A 1 184 ? -29.045 27.657 18.720 1.00 74.62 184 LEU A O 1
ATOM 1382 N N . PHE A 1 185 ? -28.299 27.610 20.834 1.00 77.75 185 PHE A N 1
ATOM 1383 C CA . PHE A 1 185 ? -26.907 27.910 20.500 1.00 77.75 185 PHE A CA 1
ATOM 1384 C C . PHE A 1 185 ? -26.270 26.790 19.668 1.00 77.75 185 PHE A C 1
ATOM 1386 O O . PHE A 1 185 ? -25.670 27.051 18.630 1.00 77.75 185 PHE A O 1
ATOM 1393 N N . VAL A 1 186 ? -26.471 25.528 20.061 1.00 78.00 186 VAL A N 1
ATOM 1394 C CA . VAL A 1 186 ? -25.991 24.376 19.281 1.00 78.00 186 VAL A CA 1
ATOM 1395 C C . VAL A 1 186 ? -26.669 24.318 17.910 1.00 78.00 186 VAL A C 1
ATOM 1397 O O . VAL A 1 186 ? -26.002 24.085 16.906 1.00 78.00 186 VAL A O 1
ATOM 1400 N N . ALA A 1 187 ? -27.978 24.571 17.837 1.00 71.94 187 ALA A N 1
ATOM 1401 C CA . ALA A 1 187 ? -28.699 24.623 16.566 1.00 71.94 187 ALA A CA 1
ATOM 1402 C C . ALA A 1 187 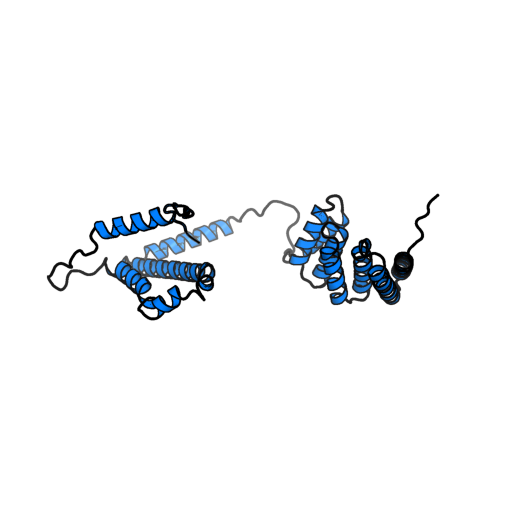? -28.185 25.752 15.653 1.00 71.94 187 ALA A C 1
ATOM 1404 O O . ALA A 1 187 ? -28.065 25.550 14.446 1.00 71.94 187 ALA A O 1
ATOM 1405 N N . TYR A 1 188 ? -27.837 26.908 16.225 1.00 76.19 188 TYR A N 1
ATOM 1406 C CA . TYR A 1 188 ? -27.236 28.033 15.512 1.00 76.19 188 TYR A CA 1
ATOM 1407 C C . TYR A 1 188 ? -25.842 27.698 14.962 1.00 76.19 188 TYR A C 1
ATOM 1409 O O . TYR A 1 188 ? -25.578 27.948 13.788 1.00 76.19 188 TYR A O 1
ATOM 1417 N N . GLU A 1 189 ? -24.976 27.063 15.755 1.00 78.62 189 GLU A N 1
ATOM 1418 C CA . GLU A 1 189 ? -23.647 26.616 15.305 1.00 78.62 189 GLU A CA 1
ATOM 1419 C C . GLU A 1 189 ? -23.736 25.565 14.187 1.00 78.62 189 GLU A C 1
ATOM 1421 O O . GLU A 1 189 ? -23.004 25.624 13.195 1.00 78.62 189 GLU A O 1
ATOM 1426 N N . VAL A 1 190 ? -24.685 24.629 14.296 1.00 73.56 190 VAL A N 1
ATOM 1427 C CA . VAL A 1 190 ? -24.963 23.639 13.245 1.00 73.56 190 VAL A CA 1
ATOM 1428 C C . VAL A 1 190 ? -25.488 24.319 11.979 1.00 73.56 190 VAL A C 1
ATOM 1430 O O . VAL A 1 190 ? -25.017 24.008 10.886 1.00 73.56 190 VAL A O 1
ATOM 1433 N N . TYR A 1 191 ? -26.412 25.276 12.099 1.00 74.88 191 TYR A N 1
ATOM 1434 C CA . TYR A 1 191 ? -26.913 26.051 10.962 1.00 74.88 191 TYR A CA 1
ATOM 1435 C C . TYR A 1 191 ? -25.789 26.835 10.272 1.00 74.88 191 TYR A C 1
ATOM 1437 O O . TYR A 1 191 ? -25.640 26.746 9.056 1.00 74.88 191 TYR A O 1
ATOM 1445 N N . ASN A 1 192 ? -24.950 27.540 11.033 1.00 70.44 192 ASN A N 1
ATOM 1446 C CA . ASN A 1 192 ? -23.808 28.271 10.485 1.00 70.44 192 ASN A CA 1
ATOM 1447 C C . ASN A 1 192 ? -22.792 27.343 9.812 1.00 70.44 192 ASN A C 1
ATOM 1449 O O . ASN A 1 192 ? -22.285 27.675 8.745 1.00 70.44 192 ASN A O 1
ATOM 1453 N N . SER A 1 193 ? -22.535 26.163 10.374 1.00 70.31 193 SER A N 1
ATOM 1454 C CA . SER A 1 193 ? -21.638 25.178 9.758 1.00 70.31 193 SER A CA 1
ATOM 1455 C C . SER A 1 193 ? -22.196 24.613 8.445 1.00 70.31 193 SER A C 1
ATOM 1457 O O . SER A 1 193 ? -21.436 24.326 7.524 1.00 70.31 193 SER A O 1
ATOM 1459 N N . LEU A 1 194 ? -23.520 24.450 8.347 1.00 72.50 194 LEU A N 1
ATOM 1460 C CA . LEU A 1 194 ? -24.185 23.885 7.168 1.00 72.50 194 LEU A CA 1
ATOM 1461 C C . LEU A 1 194 ? -24.459 24.920 6.067 1.00 72.50 194 LEU A C 1
ATOM 1463 O O . LEU A 1 194 ? -24.380 24.586 4.887 1.00 72.50 194 LEU A O 1
ATOM 1467 N N . PHE A 1 195 ? -24.782 26.161 6.433 1.00 60.69 195 PHE A N 1
ATOM 1468 C CA . PHE A 1 195 ? -25.297 27.178 5.507 1.00 60.69 195 PHE A CA 1
ATOM 1469 C C . PHE A 1 195 ? -24.482 28.477 5.490 1.00 60.69 195 PHE A C 1
ATOM 1471 O O . PHE A 1 195 ? -24.639 29.277 4.569 1.00 60.69 195 PHE A O 1
ATOM 1478 N N . GLY A 1 196 ? -23.581 28.692 6.453 1.00 57.03 196 GLY A N 1
ATOM 1479 C CA . GLY A 1 196 ? -22.808 29.931 6.591 1.00 57.03 196 GLY A CA 1
ATOM 1480 C C . GLY A 1 196 ? -21.857 30.216 5.428 1.00 57.03 196 GLY A C 1
ATOM 1481 O O . GLY A 1 196 ? -21.543 31.372 5.179 1.00 57.03 196 GLY A O 1
ATOM 1482 N N . HIS A 1 197 ? -21.454 29.200 4.660 1.00 54.88 197 HIS A N 1
ATOM 1483 C CA . HIS A 1 197 ? -20.625 29.371 3.460 1.00 54.88 197 HIS A CA 1
ATOM 1484 C C . HIS A 1 197 ? -21.425 29.521 2.155 1.00 54.88 197 HIS A C 1
ATOM 1486 O O . HIS A 1 197 ? -20.837 29.852 1.131 1.00 54.88 197 HIS A O 1
ATOM 1492 N N . ALA A 1 198 ? -22.745 29.295 2.165 1.00 50.31 198 ALA A N 1
ATOM 1493 C CA . ALA A 1 198 ? -23.557 29.265 0.944 1.00 50.31 198 ALA A CA 1
ATOM 1494 C C . ALA A 1 198 ? -23.965 30.657 0.419 1.00 50.31 198 ALA A C 1
ATOM 1496 O O . ALA A 1 198 ? -24.445 30.754 -0.705 1.00 50.31 198 ALA A O 1
ATOM 1497 N N . PHE A 1 199 ? -23.766 31.722 1.204 1.00 50.03 199 PHE A N 1
ATOM 1498 C CA . PHE A 1 199 ? -24.227 33.080 0.871 1.00 50.03 199 PHE A CA 1
ATOM 1499 C C . PHE A 1 199 ? -23.121 34.148 0.859 1.00 50.03 199 PHE A C 1
ATOM 1501 O O . PHE A 1 199 ? -23.406 35.322 0.636 1.00 50.03 199 PHE A O 1
ATOM 1508 N N . TYR A 1 200 ? -21.855 33.766 1.055 1.00 43.53 200 TYR A N 1
ATOM 1509 C CA . TYR A 1 200 ? -20.735 34.692 0.875 1.00 43.53 200 TYR A CA 1
ATOM 1510 C C . TYR A 1 200 ? -20.437 34.853 -0.621 1.00 43.53 200 TYR A C 1
ATOM 1512 O O . TYR A 1 200 ? -19.774 34.007 -1.219 1.00 43.53 200 TYR A O 1
ATOM 1520 N N . GLY A 1 201 ? -20.945 35.938 -1.214 1.00 47.88 201 GLY A N 1
ATOM 1521 C CA . GLY A 1 201 ? -20.653 36.336 -2.596 1.00 47.88 201 GLY A CA 1
ATOM 1522 C C . GLY A 1 201 ? -21.859 36.728 -3.454 1.00 47.88 201 GLY A C 1
ATOM 1523 O O . GLY A 1 201 ? -21.661 37.051 -4.622 1.00 47.88 201 GLY A O 1
ATOM 1524 N N . ASP A 1 202 ? -23.084 36.712 -2.914 1.00 48.50 202 ASP A N 1
ATOM 1525 C CA . ASP A 1 202 ? -24.277 37.156 -3.644 1.00 48.50 202 ASP A CA 1
ATOM 1526 C C . ASP A 1 202 ? -24.584 38.640 -3.325 1.00 48.50 202 ASP A C 1
ATOM 1528 O O . ASP A 1 202 ? -24.837 38.962 -2.159 1.00 48.50 202 ASP A O 1
ATOM 1532 N N . PRO A 1 203 ? -24.622 39.560 -4.314 1.00 53.44 203 PRO A N 1
ATOM 1533 C CA . PRO A 1 203 ? -24.813 41.004 -4.087 1.00 53.44 203 PRO A CA 1
ATOM 1534 C C . PRO A 1 203 ? -26.109 41.371 -3.344 1.00 53.44 203 PRO A C 1
ATOM 1536 O O . PRO A 1 203 ? -26.234 42.454 -2.776 1.00 53.44 203 PRO A O 1
ATOM 1539 N N . PHE A 1 204 ? -27.091 40.467 -3.344 1.00 49.66 204 PHE A N 1
ATOM 1540 C CA . PHE A 1 204 ? -28.358 40.638 -2.635 1.00 49.66 204 PHE A CA 1
ATOM 1541 C C . PHE A 1 204 ? -28.208 40.498 -1.107 1.00 49.66 204 PHE A C 1
ATOM 1543 O O . PHE A 1 204 ? -28.945 41.135 -0.356 1.00 49.66 204 PHE A O 1
ATOM 1550 N N . TYR A 1 205 ? -27.244 39.696 -0.637 1.00 47.34 205 TYR A N 1
ATOM 1551 C CA . TYR A 1 205 ? -26.995 39.471 0.791 1.00 47.34 205 TYR A CA 1
ATOM 1552 C C . TYR A 1 205 ? -26.211 40.624 1.433 1.00 47.34 205 TYR A C 1
ATOM 1554 O O . TYR A 1 205 ? -26.530 41.021 2.555 1.00 47.34 205 TYR A O 1
ATOM 1562 N N . ASP A 1 206 ? -25.268 41.224 0.703 1.00 46.66 206 ASP A N 1
ATOM 1563 C CA . ASP A 1 206 ? -24.508 42.390 1.178 1.00 46.66 206 ASP A CA 1
ATOM 1564 C C . ASP A 1 206 ? -25.410 43.626 1.359 1.00 46.66 206 ASP A C 1
ATOM 1566 O O . ASP A 1 206 ? -25.291 44.348 2.348 1.00 46.66 206 ASP A O 1
ATOM 1570 N N . SER A 1 207 ? -26.419 43.811 0.497 1.00 48.00 207 SER A N 1
ATOM 1571 C CA . SER A 1 207 ? -27.395 44.905 0.639 1.00 48.00 207 SER A CA 1
ATOM 1572 C C . SER A 1 207 ? -28.335 44.752 1.845 1.00 48.00 207 SER A C 1
ATOM 1574 O O . SER A 1 207 ? -28.832 45.757 2.356 1.00 48.00 207 SER A O 1
ATOM 1576 N N . LEU A 1 208 ? -28.614 43.525 2.299 1.00 43.78 208 LEU A N 1
ATOM 1577 C CA . LEU A 1 208 ? -29.436 43.260 3.491 1.00 43.78 208 LEU A CA 1
ATOM 1578 C C . LEU A 1 208 ? -28.617 43.313 4.790 1.00 43.78 208 LEU A C 1
ATOM 1580 O O . LEU A 1 208 ? -29.167 43.593 5.860 1.00 43.78 208 LEU A O 1
ATOM 1584 N N . ALA A 1 209 ? -27.308 43.066 4.710 1.00 49.16 209 ALA A N 1
ATOM 1585 C CA . ALA A 1 209 ? -26.400 43.198 5.843 1.00 49.16 209 ALA A CA 1
ATOM 1586 C C . ALA A 1 209 ? -26.210 44.668 6.267 1.00 49.16 209 ALA A C 1
ATOM 1588 O O . ALA A 1 209 ? -26.164 44.933 7.470 1.00 49.16 209 ALA A O 1
ATOM 1589 N N . ASP A 1 210 ? -26.199 45.605 5.312 1.00 43.31 210 ASP A N 1
ATOM 1590 C CA . ASP A 1 210 ? -26.017 47.042 5.577 1.00 43.31 210 ASP A CA 1
ATOM 1591 C C . ASP A 1 210 ? -27.295 47.774 6.032 1.00 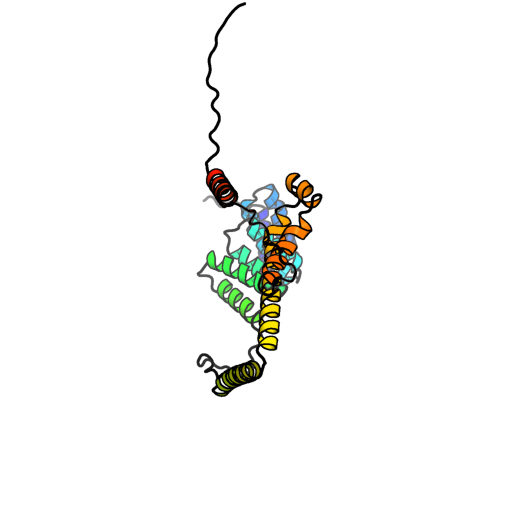43.31 210 ASP A C 1
ATOM 1593 O O . ASP A 1 210 ? -27.213 48.782 6.732 1.00 43.31 210 ASP A O 1
ATOM 1597 N N . TYR A 1 211 ? -28.488 47.240 5.746 1.00 42.75 211 TYR A N 1
ATOM 1598 C CA . TYR A 1 211 ? -29.764 47.778 6.239 1.00 42.75 211 TYR A CA 1
ATOM 1599 C C . TYR A 1 211 ? -30.474 46.780 7.175 1.00 42.75 211 TYR A C 1
ATOM 1601 O O . TYR A 1 211 ? -31.524 46.222 6.871 1.00 42.75 211 TYR A O 1
ATOM 1609 N N . GLY A 1 212 ? -29.907 46.566 8.368 1.00 43.41 212 GLY A N 1
ATOM 1610 C CA . GLY A 1 212 ? -30.653 46.061 9.535 1.00 43.41 212 GLY A CA 1
ATOM 1611 C C . GLY A 1 212 ? -30.770 44.538 9.721 1.00 43.41 212 GLY A C 1
ATOM 1612 O O . GLY A 1 212 ? -31.457 44.099 10.642 1.00 43.41 212 GLY A O 1
ATOM 1613 N N . GLY A 1 213 ? -30.090 43.707 8.925 1.00 43.19 213 GLY A N 1
ATOM 1614 C CA . GLY A 1 213 ? -30.268 42.245 8.947 1.00 43.19 213 GLY A CA 1
ATOM 1615 C C . GLY A 1 213 ? -29.614 41.458 10.096 1.00 43.19 213 GLY A C 1
ATOM 1616 O O . GLY A 1 213 ? -29.964 40.299 10.305 1.00 43.19 213 GLY A O 1
ATOM 1617 N N . ARG A 1 214 ? -28.686 42.038 10.871 1.00 45.31 214 ARG A N 1
ATOM 1618 C CA . ARG A 1 214 ? -27.993 41.304 11.960 1.00 45.31 214 ARG A CA 1
ATOM 1619 C C . ARG A 1 214 ? -28.751 41.263 13.289 1.00 45.31 214 ARG A C 1
ATOM 1621 O O . ARG A 1 214 ? -28.442 40.431 14.137 1.00 45.31 214 ARG A O 1
ATOM 1628 N N . TRP A 1 215 ? -29.752 42.124 13.461 1.00 45.59 215 TRP A N 1
ATOM 1629 C CA . TRP A 1 215 ? -30.489 42.254 14.722 1.00 45.59 215 TRP A CA 1
ATOM 1630 C C . TRP A 1 215 ? -31.919 41.728 14.655 1.00 45.59 215 TRP A C 1
ATOM 1632 O O . TRP A 1 215 ? -32.481 41.423 15.699 1.00 45.59 215 TRP A O 1
ATOM 1642 N N . THR A 1 216 ? -32.512 41.572 13.470 1.00 53.16 216 THR A N 1
ATOM 1643 C CA . THR A 1 216 ? -33.942 41.251 13.344 1.00 53.16 216 THR A CA 1
ATOM 1644 C C . THR A 1 216 ? -34.288 39.881 13.915 1.00 53.16 216 THR A C 1
ATOM 1646 O O . THR A 1 216 ? -35.228 39.783 14.695 1.00 53.16 216 THR A O 1
ATOM 1649 N N . TRP A 1 217 ? -33.517 38.832 13.631 1.00 51.72 217 TRP A N 1
ATOM 1650 C CA . TRP A 1 217 ? -33.836 37.490 14.138 1.00 51.72 217 TRP A CA 1
ATOM 1651 C C . TRP A 1 217 ? -33.620 37.351 15.645 1.00 51.72 217 TRP A C 1
ATOM 1653 O O . TRP A 1 217 ? -34.499 36.844 16.338 1.00 51.72 217 TRP A O 1
ATOM 1663 N N . SER A 1 218 ? -32.515 37.875 16.175 1.00 51.59 218 SER A N 1
ATOM 1664 C CA . SER A 1 218 ? -32.268 37.911 17.622 1.00 51.59 218 SER A CA 1
ATOM 1665 C C . SER A 1 218 ? -33.308 38.767 18.352 1.00 51.59 218 SER A C 1
ATOM 1667 O O . SER A 1 218 ? -33.771 38.384 19.422 1.00 51.59 218 SER A O 1
ATOM 1669 N N . PHE A 1 219 ? -33.738 39.884 17.754 1.00 47.44 219 PHE A N 1
ATOM 1670 C CA . PHE A 1 219 ? -34.804 40.738 18.278 1.00 47.44 219 PHE A CA 1
ATOM 1671 C C . PHE A 1 219 ? -36.160 40.023 18.280 1.00 47.44 219 PHE A C 1
ATOM 1673 O O . PHE A 1 219 ? -36.830 40.022 19.306 1.00 47.44 219 PHE A O 1
ATOM 1680 N N . TRP A 1 220 ? -36.546 39.333 17.201 1.00 52.72 220 TRP A N 1
ATOM 1681 C CA . TRP A 1 220 ? -37.801 38.571 17.150 1.00 52.72 220 TRP A CA 1
ATOM 1682 C C . TRP A 1 220 ? -37.800 37.351 18.079 1.00 52.72 220 TRP A C 1
ATOM 1684 O O . TRP A 1 220 ? -38.824 37.058 18.694 1.00 52.72 220 TRP A O 1
ATOM 1694 N N . ILE A 1 221 ? -36.656 36.684 18.259 1.00 58.03 221 ILE A N 1
ATOM 1695 C CA . ILE A 1 221 ? -36.491 35.599 19.239 1.00 58.03 221 ILE A CA 1
ATOM 1696 C C . ILE A 1 221 ? -36.619 36.144 20.669 1.00 58.03 221 ILE A C 1
ATOM 1698 O O . ILE A 1 221 ? -37.336 35.561 21.479 1.00 58.03 221 ILE A O 1
ATOM 1702 N N . LEU A 1 222 ? -36.009 37.292 20.980 1.00 53.97 222 LEU A N 1
ATOM 1703 C CA . LEU A 1 222 ? -36.139 37.941 22.291 1.00 53.97 222 LEU A CA 1
ATOM 1704 C C . LEU A 1 222 ? -37.555 38.485 22.547 1.00 53.97 222 LEU A C 1
ATOM 1706 O O . LEU A 1 222 ? -38.045 38.383 23.668 1.00 53.97 222 LEU A O 1
ATOM 1710 N N . VAL A 1 223 ? -38.244 38.996 21.522 1.00 55.44 223 VAL A N 1
ATOM 1711 C CA . VAL A 1 223 ? -39.653 39.427 21.597 1.00 55.44 223 VAL A CA 1
ATOM 1712 C C . VAL A 1 223 ? -40.587 38.231 21.825 1.00 55.44 223 VAL A C 1
ATOM 1714 O O . VAL A 1 223 ? -41.507 38.325 22.637 1.00 55.44 223 VAL A O 1
ATOM 1717 N N . LEU A 1 224 ? -40.319 37.079 21.200 1.00 54.31 224 LEU A N 1
ATOM 1718 C CA . LEU A 1 224 ? -41.043 35.826 21.458 1.00 54.31 224 LEU A CA 1
ATOM 1719 C C . LEU A 1 224 ? -40.789 35.279 22.874 1.00 54.31 224 LEU A C 1
ATOM 1721 O O . LEU A 1 224 ? -41.715 34.762 23.496 1.00 54.31 224 LEU A O 1
ATOM 1725 N N . ILE A 1 225 ? -39.572 35.430 23.409 1.00 55.56 225 ILE A N 1
ATOM 1726 C CA . ILE A 1 225 ? -39.219 35.039 24.786 1.00 55.56 225 ILE A CA 1
ATOM 1727 C C . ILE A 1 225 ? -39.835 36.002 25.824 1.00 55.56 225 ILE A C 1
ATOM 1729 O O . ILE A 1 225 ? -40.282 35.563 26.883 1.00 55.56 225 ILE A O 1
ATOM 1733 N N . GLY A 1 226 ? -39.886 37.308 25.534 1.00 47.75 226 GLY A N 1
ATOM 1734 C CA . GLY A 1 226 ? -40.371 38.349 26.453 1.00 47.75 226 GLY A CA 1
ATOM 1735 C C . GLY A 1 226 ? -41.893 38.542 26.482 1.00 47.75 226 GLY A C 1
ATOM 1736 O O . GLY A 1 226 ? -42.433 39.012 27.484 1.00 47.75 226 GLY A O 1
ATOM 1737 N N . GLY A 1 227 ? -42.606 38.148 25.421 1.00 46.25 227 GLY A N 1
ATOM 1738 C CA . GLY A 1 227 ? -44.045 38.397 25.251 1.00 46.25 227 GLY A CA 1
ATOM 1739 C C . GLY A 1 227 ? -44.991 37.607 26.168 1.00 46.25 227 GLY A C 1
ATOM 1740 O O . GLY A 1 227 ? -46.195 37.835 26.121 1.00 46.25 227 GLY A O 1
ATOM 1741 N N . TRP A 1 228 ? -44.486 36.695 27.005 1.00 48.56 228 TRP A N 1
ATOM 1742 C CA . TRP A 1 228 ? -45.320 35.812 27.838 1.00 48.56 228 TRP A CA 1
ATOM 1743 C C . TRP A 1 228 ? -45.366 36.164 29.336 1.00 48.56 228 TRP A C 1
ATOM 1745 O O . TRP A 1 228 ? -46.035 35.462 30.094 1.00 48.56 228 TRP A O 1
ATOM 1755 N N . LYS A 1 229 ? -44.682 37.226 29.799 1.00 44.62 229 LYS A N 1
ATOM 1756 C CA . LYS A 1 229 ? -44.566 37.515 31.249 1.00 44.62 229 LYS A CA 1
ATOM 1757 C C . LYS A 1 229 ? -44.546 38.993 31.681 1.00 44.62 229 LYS A C 1
ATOM 1759 O O . LYS A 1 229 ? -44.041 39.286 32.762 1.00 44.62 229 LYS A O 1
ATOM 1764 N N . LEU A 1 230 ? -45.122 39.928 30.926 1.00 42.41 230 LEU A N 1
ATOM 1765 C CA . LEU A 1 230 ? -45.275 41.315 31.403 1.00 42.41 230 LEU A CA 1
ATOM 1766 C C . LEU A 1 230 ? -46.760 41.705 31.520 1.00 42.41 230 LEU A C 1
ATOM 1768 O O . LEU A 1 230 ? -47.465 41.666 30.512 1.00 42.41 230 LEU A O 1
ATOM 1772 N N . PRO A 1 231 ? -47.259 42.080 32.718 1.00 39.84 231 PRO A N 1
ATOM 1773 C CA . PRO A 1 231 ? -48.575 42.691 32.840 1.00 39.84 231 PRO A CA 1
ATOM 1774 C C . PRO A 1 231 ? -48.576 44.078 32.168 1.00 39.84 231 PRO A C 1
ATOM 1776 O O . PRO A 1 231 ? -47.537 44.745 32.140 1.00 39.84 231 PRO A O 1
ATOM 1779 N N . PRO A 1 232 ? -49.718 44.535 31.626 1.00 41.94 232 PRO A N 1
ATOM 1780 C CA . PRO A 1 232 ? -49.803 45.805 30.912 1.00 41.94 232 PRO A CA 1
ATOM 1781 C C . PRO A 1 232 ? -49.539 46.967 31.880 1.00 41.94 232 PRO A C 1
ATOM 1783 O O . PRO A 1 232 ? -50.376 47.272 32.723 1.00 41.94 232 PRO A O 1
ATOM 1786 N N . MET A 1 233 ? -48.375 47.618 31.779 1.00 44.19 233 MET A N 1
ATOM 1787 C CA . MET A 1 233 ? -48.035 48.770 32.631 1.00 44.19 233 MET A CA 1
ATOM 1788 C C . MET A 1 233 ? -48.498 50.124 32.078 1.00 44.19 233 MET A C 1
ATOM 1790 O O . MET A 1 233 ? -48.467 51.106 32.810 1.00 44.19 233 MET A O 1
ATOM 1794 N N . PHE A 1 234 ? -48.969 50.214 30.832 1.00 44.81 234 PHE A N 1
ATOM 1795 C CA . PHE A 1 234 ? -49.446 51.479 30.265 1.00 44.81 234 PHE A CA 1
ATOM 1796 C C . PHE A 1 234 ? -50.685 51.225 29.405 1.00 44.81 234 PHE A C 1
ATOM 1798 O O . PHE A 1 234 ? -50.601 50.582 28.364 1.00 44.81 234 PHE A O 1
ATOM 1805 N N . GLY A 1 235 ? -51.845 51.672 29.893 1.00 38.81 235 GLY A N 1
ATOM 1806 C CA . GLY A 1 235 ? -53.180 51.357 29.379 1.00 38.81 235 GLY A CA 1
ATOM 1807 C C . GLY A 1 235 ? -53.518 51.901 27.987 1.00 38.81 235 GLY A C 1
ATOM 1808 O O . GLY A 1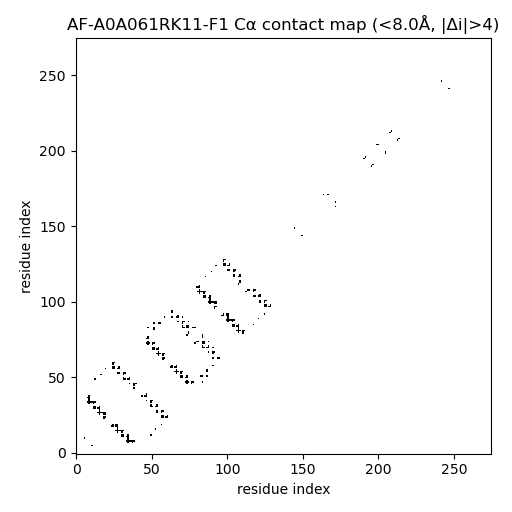 235 ? -54.411 52.731 27.862 1.00 38.81 235 GLY A O 1
ATOM 1809 N N . TYR A 1 236 ? -52.886 51.367 26.944 1.00 35.28 236 TYR A N 1
ATOM 1810 C CA . TYR A 1 236 ? -53.369 51.431 25.562 1.00 35.28 236 TYR A CA 1
ATOM 1811 C C . TYR A 1 236 ? -53.217 50.057 24.890 1.00 35.28 236 TYR A C 1
ATOM 1813 O O . TYR A 1 236 ? -52.234 49.359 25.151 1.00 35.28 236 TYR A O 1
ATOM 1821 N N . PRO A 1 237 ? -54.164 49.635 24.030 1.00 35.44 237 PRO A N 1
ATOM 1822 C CA . PRO A 1 237 ? -54.050 48.361 23.336 1.00 35.44 237 PRO A CA 1
ATOM 1823 C C . PRO A 1 237 ? -52.925 48.444 22.288 1.00 35.44 237 PRO A C 1
ATOM 1825 O O . PRO A 1 237 ? -52.897 49.402 21.510 1.00 35.44 237 PRO A O 1
ATOM 1828 N N . PRO A 1 238 ? -52.003 47.468 22.209 1.00 40.47 238 PRO A N 1
ATOM 1829 C CA . PRO A 1 238 ? -51.076 47.408 21.093 1.00 40.47 238 PRO A CA 1
ATOM 1830 C C . PRO A 1 238 ? -51.849 47.003 19.834 1.00 40.47 238 PRO A C 1
ATOM 1832 O O . PRO A 1 238 ? -52.508 45.964 19.782 1.00 40.47 238 PRO A O 1
ATOM 1835 N N . PHE A 1 239 ? -51.783 47.867 18.826 1.00 35.16 239 PHE A N 1
ATOM 1836 C CA . PHE A 1 239 ? -52.317 47.660 17.487 1.00 35.16 239 PHE A CA 1
ATOM 1837 C C . PHE A 1 239 ? -51.915 46.281 16.930 1.00 35.16 239 PHE A C 1
ATOM 1839 O O . PHE A 1 239 ? -50.739 46.000 16.703 1.00 35.16 239 PHE A O 1
ATOM 1846 N N . PHE A 1 240 ? -52.913 45.433 16.669 1.00 48.94 240 PHE A N 1
ATOM 1847 C CA . PHE A 1 240 ? -52.794 44.265 15.798 1.00 48.94 240 PHE A CA 1
ATOM 1848 C C . PHE A 1 240 ? -52.420 44.735 14.387 1.00 48.94 240 PHE A C 1
ATOM 1850 O O . PHE A 1 240 ? -53.172 45.485 13.767 1.00 48.94 240 PHE A O 1
ATOM 1857 N N . GLY A 1 241 ? -51.264 44.302 13.878 1.00 42.09 241 GLY A N 1
ATOM 1858 C CA . GLY A 1 241 ? -50.680 44.891 12.671 1.00 42.09 241 GLY A CA 1
ATOM 1859 C C . GLY A 1 241 ? -49.847 43.962 11.791 1.00 42.09 241 GLY A C 1
ATOM 1860 O O . GLY A 1 241 ? -48.942 44.435 11.122 1.00 42.09 241 GLY A O 1
ATOM 1861 N N . MET A 1 242 ? -50.151 42.666 11.728 1.00 37.50 242 MET A N 1
ATOM 1862 C CA . MET A 1 242 ? -50.007 41.935 10.465 1.00 37.50 242 MET A CA 1
ATOM 1863 C C . MET A 1 242 ? -51.356 41.297 10.183 1.00 37.50 242 MET A C 1
ATOM 1865 O O . MET A 1 242 ? -51.727 40.286 10.776 1.00 37.50 242 MET A O 1
ATOM 1869 N N . SER A 1 243 ? -52.141 41.956 9.331 1.00 48.78 243 SER A N 1
ATOM 1870 C CA . SER A 1 243 ? -53.404 41.400 8.868 1.00 48.78 243 SER A CA 1
ATOM 1871 C C . SER A 1 243 ? -53.140 40.036 8.231 1.00 48.78 243 SER A C 1
ATOM 1873 O O . SER A 1 243 ? -52.144 39.851 7.531 1.00 48.78 243 SER A O 1
ATOM 1875 N N . LEU A 1 244 ? -54.059 39.093 8.444 1.00 46.66 244 LEU A N 1
ATOM 1876 C CA . LEU A 1 244 ? -54.073 37.757 7.834 1.00 46.66 244 LEU A CA 1
ATOM 1877 C C . LEU A 1 244 ? -53.795 37.799 6.314 1.00 46.66 244 LEU A C 1
ATOM 1879 O O . LEU A 1 244 ? -53.230 36.867 5.756 1.00 46.66 244 LEU A O 1
ATOM 1883 N N . VAL A 1 245 ? -54.104 38.930 5.672 1.00 52.19 245 VAL A N 1
ATOM 1884 C CA . VAL A 1 245 ? -53.781 39.258 4.278 1.00 52.19 245 VAL A CA 1
ATOM 1885 C C . VAL A 1 245 ? -52.281 39.147 3.974 1.00 52.19 245 VAL A C 1
ATOM 1887 O O . VAL A 1 245 ? -51.925 38.552 2.965 1.00 52.19 245 VAL A O 1
ATOM 1890 N N . HIS A 1 246 ? -51.393 39.645 4.838 1.00 51.59 246 HIS A N 1
ATOM 1891 C CA . HIS A 1 246 ? -49.940 39.598 4.618 1.00 51.59 246 HIS A CA 1
ATOM 1892 C C . HIS A 1 246 ? -49.360 38.196 4.823 1.00 51.59 246 HIS A C 1
ATOM 1894 O O . HIS A 1 246 ? -48.448 37.792 4.104 1.00 51.59 246 HIS A O 1
ATOM 1900 N N . PHE A 1 247 ? -49.925 37.427 5.755 1.00 52.09 247 PHE A N 1
ATOM 1901 C CA . PHE A 1 247 ? -49.516 36.042 5.979 1.00 52.09 247 PHE A CA 1
ATOM 1902 C C . PHE A 1 247 ? -49.960 35.131 4.824 1.00 52.09 247 PHE A C 1
ATOM 1904 O O . PHE A 1 247 ? -49.185 34.305 4.346 1.00 52.09 247 PHE A O 1
ATOM 1911 N N . VAL A 1 248 ? -51.173 35.345 4.302 1.00 63.66 248 VAL A N 1
ATOM 1912 C CA . VAL A 1 248 ? -51.661 34.660 3.096 1.00 63.66 248 VAL A CA 1
ATOM 1913 C C . VAL A 1 248 ? -50.837 35.059 1.868 1.00 63.66 248 VAL A C 1
ATOM 1915 O O . VAL A 1 248 ? -50.475 34.188 1.084 1.00 63.66 248 VAL A O 1
ATOM 1918 N N . TRP A 1 249 ? -50.445 36.330 1.728 1.00 58.09 249 TRP A N 1
ATOM 1919 C CA . TRP A 1 249 ? -49.608 36.783 0.609 1.00 58.09 249 TRP A CA 1
ATOM 1920 C C . TRP A 1 249 ? -48.214 36.137 0.613 1.00 58.09 249 TRP A C 1
ATOM 1922 O O . TRP A 1 249 ? -47.725 35.708 -0.431 1.00 58.09 249 TRP A O 1
ATOM 1932 N N . LEU A 1 250 ? -47.605 35.985 1.794 1.00 54.28 250 LEU A N 1
ATOM 1933 C CA . LEU A 1 250 ? -46.315 35.313 1.960 1.00 54.28 250 LEU A CA 1
ATOM 1934 C C . LEU A 1 250 ? -46.393 33.819 1.598 1.00 54.28 250 LEU A C 1
ATOM 1936 O O . LEU A 1 250 ? -45.519 33.301 0.902 1.00 54.28 250 LEU A O 1
ATOM 1940 N N . LEU A 1 251 ? -47.466 33.134 2.008 1.00 60.47 251 LEU A N 1
ATOM 1941 C CA . LEU A 1 251 ? -47.699 31.732 1.649 1.00 60.47 251 LEU A CA 1
ATOM 1942 C C . LEU A 1 251 ? -47.976 31.559 0.147 1.00 60.47 251 LEU A C 1
ATOM 1944 O O . LEU A 1 251 ? -47.464 30.619 -0.463 1.00 60.47 251 LEU A O 1
ATOM 1948 N N . GLN A 1 252 ? -48.699 32.497 -0.474 1.00 54.31 252 GLN A N 1
ATOM 1949 C CA . GLN A 1 252 ? -48.943 32.502 -1.920 1.00 54.31 252 GLN A CA 1
ATOM 1950 C C . GLN A 1 252 ? -47.638 32.684 -2.716 1.00 54.31 252 GLN A C 1
ATOM 1952 O O . GLN A 1 252 ? -47.446 32.052 -3.756 1.00 54.31 252 GLN A O 1
ATOM 1957 N N . MET A 1 253 ? -46.716 33.518 -2.221 1.00 58.12 253 MET A N 1
ATOM 1958 C CA . MET A 1 253 ? -45.427 33.775 -2.868 1.00 58.12 253 MET A CA 1
ATOM 1959 C C . MET A 1 253 ? -44.490 32.559 -2.798 1.00 58.12 253 MET A C 1
ATOM 1961 O O . MET A 1 253 ? -43.805 32.248 -3.772 1.00 58.12 253 MET A O 1
ATOM 1965 N N . LEU A 1 254 ? -44.512 31.832 -1.675 1.00 51.31 254 LEU A N 1
ATOM 1966 C CA . LEU A 1 254 ? -43.733 30.606 -1.471 1.00 51.31 254 LEU A CA 1
ATOM 1967 C C . LEU A 1 254 ? -44.274 29.407 -2.262 1.00 51.31 254 LEU A C 1
ATOM 1969 O O . LEU A 1 254 ? -43.506 28.529 -2.641 1.00 51.31 254 LEU A O 1
ATOM 1973 N N . GLN A 1 255 ? -45.576 29.364 -2.554 1.00 51.06 255 GLN A N 1
ATOM 1974 C CA . GLN A 1 255 ? -46.138 28.338 -3.438 1.00 51.06 255 GLN A CA 1
ATOM 1975 C C . GLN A 1 255 ? -45.845 28.631 -4.922 1.00 51.06 255 GLN A C 1
ATOM 1977 O O . GLN A 1 255 ? -45.539 27.707 -5.676 1.00 51.06 255 GLN A O 1
ATOM 1982 N N . ASN A 1 256 ? -45.835 29.902 -5.344 1.00 43.50 256 ASN A N 1
ATOM 1983 C CA . ASN A 1 256 ? -45.562 30.288 -6.738 1.00 43.50 256 ASN A CA 1
ATOM 1984 C C . ASN A 1 256 ? -44.084 30.188 -7.166 1.00 43.50 256 ASN A C 1
ATOM 1986 O O . ASN A 1 256 ? -43.798 30.191 -8.363 1.00 43.50 256 ASN A O 1
ATOM 1990 N N . SER A 1 257 ? -43.136 30.066 -6.233 1.00 44.94 257 SER A N 1
ATOM 1991 C CA . SER A 1 257 ? -41.705 29.899 -6.540 1.00 44.94 257 SER A CA 1
ATOM 1992 C C . SER A 1 257 ? -41.321 28.477 -6.980 1.00 44.94 257 SER A C 1
ATOM 1994 O O . SER A 1 257 ? -40.183 28.248 -7.387 1.00 44.94 257 SER A O 1
ATOM 1996 N N . SER A 1 258 ? -42.273 27.535 -6.966 1.00 44.56 258 SER A N 1
ATOM 1997 C CA . SER A 1 258 ? -42.079 26.141 -7.395 1.00 44.56 258 SER A CA 1
ATOM 1998 C C . SER A 1 258 ? -42.609 25.823 -8.808 1.00 44.56 258 SER A C 1
ATOM 2000 O O . SER A 1 258 ? -42.565 24.673 -9.245 1.00 44.56 258 SER A O 1
ATOM 2002 N N . ALA A 1 259 ? -43.046 26.830 -9.576 1.00 36.91 259 ALA A N 1
ATOM 2003 C CA . ALA A 1 259 ? -43.431 26.640 -10.976 1.00 36.91 259 ALA A CA 1
ATOM 2004 C C . ALA A 1 259 ? -42.199 26.641 -11.917 1.00 36.91 259 ALA A C 1
ATOM 2006 O O . ALA A 1 259 ? -41.371 27.555 -11.853 1.00 36.91 259 ALA A O 1
ATOM 2007 N N . PRO A 1 260 ? -42.060 25.666 -12.837 1.00 39.91 260 PRO A N 1
ATOM 2008 C CA . PRO A 1 260 ? -40.944 25.622 -13.777 1.00 39.91 260 PRO A CA 1
ATOM 2009 C C . PRO A 1 260 ? -40.987 26.826 -14.729 1.00 39.91 260 PRO A C 1
ATOM 2011 O O . PRO A 1 260 ? -42.022 27.121 -15.331 1.00 39.91 260 PRO A O 1
ATOM 2014 N N . ARG A 1 261 ? -39.843 27.511 -14.884 1.00 39.22 261 ARG A N 1
ATOM 2015 C CA . ARG A 1 261 ? -39.657 28.642 -15.810 1.00 39.22 261 ARG A CA 1
ATOM 2016 C C . ARG A 1 261 ? -40.110 28.240 -17.220 1.00 39.22 261 ARG A C 1
ATOM 2018 O O . ARG A 1 261 ? -39.399 27.528 -17.929 1.00 39.22 261 ARG A O 1
ATOM 2025 N N . ARG A 1 262 ? -41.288 28.708 -17.645 1.00 33.56 262 ARG A N 1
ATOM 2026 C CA . ARG A 1 262 ? -41.724 28.608 -19.042 1.00 33.56 262 ARG A CA 1
ATOM 2027 C C . ARG A 1 262 ? -40.754 29.417 -19.903 1.00 33.56 262 ARG A C 1
ATOM 2029 O O . ARG A 1 262 ? -40.564 30.610 -19.677 1.00 33.56 262 ARG A O 1
ATOM 2036 N N . ARG A 1 263 ? -40.138 28.757 -20.888 1.00 36.78 263 ARG A N 1
ATOM 2037 C CA . ARG A 1 263 ? -39.438 29.417 -21.997 1.00 36.78 263 ARG A CA 1
ATOM 2038 C C . ARG A 1 263 ? -40.426 30.367 -22.673 1.00 36.78 263 ARG A C 1
ATOM 2040 O O . ARG A 1 263 ? -41.450 29.917 -23.179 1.00 36.78 263 ARG A O 1
ATOM 2047 N N . TYR A 1 264 ? -40.115 31.658 -22.689 1.00 32.38 264 TYR A N 1
ATOM 2048 C CA . TYR A 1 264 ? -40.806 32.612 -23.545 1.00 32.38 264 TYR A CA 1
ATOM 2049 C C . TYR A 1 264 ? -40.433 32.315 -25.002 1.00 32.38 264 TYR A C 1
ATOM 2051 O O . TYR A 1 264 ? -39.361 32.679 -25.473 1.00 32.38 264 TYR A O 1
ATOM 2059 N N . SER A 1 265 ? -41.315 31.618 -25.711 1.00 36.91 265 SER A N 1
ATOM 2060 C CA . SER A 1 265 ? -41.391 31.650 -27.169 1.00 36.91 265 SER A CA 1
ATOM 2061 C C . SER A 1 265 ? -42.126 32.931 -27.572 1.00 36.91 265 SER A C 1
ATOM 2063 O O . SER A 1 265 ? -43.312 33.077 -27.275 1.00 36.91 265 SER A O 1
ATOM 2065 N N . ALA A 1 266 ? -41.417 33.867 -28.204 1.00 38.91 266 ALA A N 1
ATOM 2066 C CA . ALA A 1 266 ? -41.996 35.094 -28.746 1.00 38.91 266 ALA A CA 1
ATOM 2067 C C . ALA A 1 266 ? -43.019 34.767 -29.860 1.00 38.91 266 ALA A C 1
ATOM 2069 O O . ALA A 1 266 ? -42.679 34.006 -30.771 1.00 38.91 266 ALA A O 1
ATOM 2070 N N . PRO A 1 267 ? -44.247 35.320 -29.837 1.00 39.22 267 PRO A N 1
ATOM 2071 C CA . PRO A 1 267 ? -45.178 35.211 -30.953 1.00 39.22 267 PRO A CA 1
ATOM 2072 C C . PRO A 1 267 ? -44.789 36.200 -32.055 1.00 39.22 267 PRO A C 1
ATOM 2074 O O . PRO A 1 267 ? -44.620 37.393 -31.805 1.00 39.22 267 PRO A O 1
ATOM 2077 N N . GLY A 1 268 ? -44.656 35.696 -33.281 1.00 36.62 268 GLY A N 1
ATOM 2078 C CA . GLY A 1 268 ? -44.501 36.523 -34.472 1.00 36.62 268 GLY A CA 1
ATOM 2079 C C . GLY A 1 268 ? -45.784 37.271 -34.847 1.00 36.62 268 GLY A C 1
ATOM 2080 O O . GLY A 1 268 ? -46.875 36.835 -34.488 1.00 36.62 268 GLY A O 1
ATOM 2081 N N . LEU A 1 269 ? -45.589 38.372 -35.589 1.00 38.25 269 LEU A N 1
ATOM 2082 C CA . LEU A 1 269 ? -46.460 39.098 -36.542 1.00 38.25 269 LEU A CA 1
ATOM 2083 C C . LEU A 1 269 ? -46.076 40.591 -36.432 1.00 38.25 269 LEU A C 1
ATOM 2085 O O . LEU A 1 269 ? -46.351 41.228 -35.428 1.00 38.25 269 LEU A O 1
ATOM 2089 N N . TYR A 1 270 ? -45.352 41.187 -37.383 1.00 39.84 270 TYR A N 1
ATOM 2090 C CA . TYR A 1 270 ? -45.931 41.635 -38.651 1.00 39.84 270 TYR A CA 1
ATOM 2091 C C . TYR A 1 270 ? -44.872 41.842 -39.755 1.00 39.84 270 TYR A C 1
ATOM 2093 O O . TYR A 1 270 ? -43.793 42.381 -39.528 1.00 39.84 270 TYR A O 1
ATOM 2101 N N . ARG A 1 271 ? -45.234 41.440 -40.981 1.00 44.03 271 ARG A N 1
ATOM 2102 C CA . ARG A 1 271 ? -44.544 41.700 -42.261 1.00 44.03 271 ARG A CA 1
A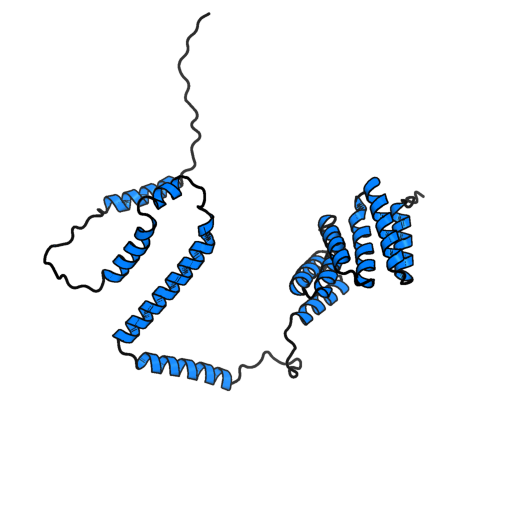TOM 2103 C C . ARG A 1 271 ? -44.581 43.186 -42.657 1.00 44.03 271 ARG A C 1
ATOM 2105 O O . ARG A 1 271 ? -45.659 43.770 -42.605 1.00 44.03 271 ARG A O 1
ATOM 2112 N N . ARG A 1 272 ? -43.514 43.682 -43.304 1.00 35.69 272 ARG A N 1
ATOM 2113 C CA . ARG A 1 272 ? -43.453 44.160 -44.720 1.00 35.69 272 ARG A CA 1
ATOM 2114 C C . ARG A 1 272 ? -42.061 44.782 -44.976 1.00 35.69 272 ARG A C 1
ATOM 2116 O O . ARG A 1 272 ? -41.619 45.583 -44.174 1.00 35.69 272 ARG A O 1
ATOM 2123 N N . ARG A 1 273 ? -41.253 44.272 -45.918 1.00 41.84 273 ARG A N 1
ATOM 2124 C CA . ARG A 1 273 ? -41.262 44.494 -47.388 1.00 41.84 273 ARG A CA 1
ATOM 2125 C C . ARG A 1 273 ? -40.738 45.899 -47.732 1.00 41.84 273 ARG A C 1
ATOM 2127 O O . ARG A 1 273 ? -41.450 46.855 -47.465 1.00 41.84 273 ARG A O 1
ATOM 2134 N N . TYR A 1 274 ? -39.539 45.995 -48.312 1.00 35.88 274 TYR A N 1
ATOM 2135 C CA . TYR A 1 274 ? -39.270 46.464 -49.685 1.00 35.88 274 TYR A CA 1
ATOM 2136 C C . TYR A 1 274 ? -37.819 46.955 -49.864 1.00 35.88 274 TYR A C 1
ATOM 2138 O O . TYR A 1 274 ? -37.355 47.761 -49.066 1.00 35.88 274 TYR A O 1
ATOM 2146 N N . TRP A 1 275 ? -37.241 46.489 -50.981 1.00 49.88 275 TRP A N 1
ATOM 2147 C CA . TRP A 1 275 ? -35.995 46.863 -51.671 1.00 49.88 275 TRP A CA 1
ATOM 2148 C C . TRP A 1 275 ? -34.676 46.479 -51.003 1.00 49.88 275 TRP A C 1
ATOM 2150 O O . TRP A 1 275 ? -34.273 47.119 -50.013 1.00 49.88 275 TRP A O 1
#

Solvent-accessible surface area (backbone atoms only — not comparable to full-atom values): 15787 Å² total; per-residue (Å²): 133,87,71,79,76,75,47,75,26,52,51,28,38,50,52,15,50,51,30,43,74,73,65,40,29,71,62,11,32,52,26,19,50,50,15,44,57,47,23,71,77,74,51,65,88,56,47,34,57,37,28,44,52,28,18,55,25,26,50,76,69,67,36,45,68,63,16,37,54,25,12,48,48,7,36,71,71,33,74,83,41,32,67,24,26,39,47,33,12,52,37,28,39,75,71,68,37,25,70,62,13,32,55,27,16,50,51,16,32,73,63,39,74,83,45,62,66,42,52,51,52,30,51,50,29,50,56,74,67,46,74,81,76,68,96,78,77,71,97,69,76,80,82,75,79,46,72,63,59,54,48,51,53,51,50,50,52,51,50,52,50,53,54,58,68,71,50,53,73,66,58,51,50,53,51,53,51,52,51,51,52,52,52,51,51,53,52,49,54,51,46,45,73,75,49,57,75,78,57,78,84,47,77,73,52,59,61,38,58,78,67,65,54,83,49,51,64,62,49,53,51,50,49,64,67,55,72,80,78,70,80,88,88,62,100,66,84,82,77,88,80,77,56,70,67,61,59,51,50,52,53,53,53,64,60,61,72,73,61,79,84,75,80,83,75,81,82,86,85,82,91,82,91,84,136

Mean predicted aligned error: 20.72 Å

InterPro domains:
  IPR011990 Tetratricopeptide-like helical domain superfamily [G3DSA:1.25.40.10] (4-143)
  IPR011990 Tetratricopeptide-like helical domain superfamily [SSF48452] (10-130)
  IPR019734 Tetratricopeptide repeat [PF00515] (82-115)
  IPR019734 Tetratricopeptide repeat [PF13181] (15-39)
  IPR019734 Tetratricopeptide repeat [PS50005] (82-115)
  IPR019734 Tetratricopeptide repeat [SM00028] (9-42)
  IPR019734 Tetratricopeptide repeat [SM00028] (48-81)
  IPR019734 Tetratricopeptide repeat [SM00028] (82-115)
  IPR047150 SGT [PTHR45831] (9-137)

Foldseek 3Di:
DPDPPQQPLNVLQVVLVVCVVVVVLVSSLVSLVVSLVRCVVPPPLCNLVSLLSNLVSCVSVVVLVSSLVSLVVSCVNCVLALSSLQSNLVSCVVVVNLVSSLVSLVSSCVSPVPDPVSVVSNVVSVVSVDDPPDPDDDPDDDDPCDPVNVVVVVVVVVVVVVVLVPDDPVRNVVVVVVVVVVVVVVVVVVCCVVCVPVPPPDPVVVVCVVPDNPCVVVVVVVCVVPVPDDDDPDPDDPDPPDPVVNVVVVVVVVVVVPDPDDPDDDDDDDDDDDD